Protein AF-A0A7J6T5S7-F1 (afdb_monomer)

Solvent-accessible surface area (backbone atoms only — not comparable to full-atom values): 13887 Å² total; per-residue (Å²): 107,77,65,62,50,52,56,47,53,54,51,54,52,49,51,54,52,54,51,52,53,53,52,51,53,53,51,58,65,66,71,71,82,80,81,90,82,93,78,85,87,82,89,79,92,76,93,73,78,85,78,88,77,72,98,70,57,74,68,63,49,54,53,51,48,53,52,51,51,52,54,48,53,51,51,51,50,54,53,49,56,51,51,53,53,48,53,56,50,52,52,51,50,52,54,49,50,55,50,51,54,52,51,55,52,50,52,54,50,52,54,49,53,54,53,49,55,51,49,54,49,53,54,52,48,53,52,51,52,51,51,49,53,52,50,52,51,52,47,54,52,40,63,72,68,73,57,57,72,65,61,52,52,53,50,53,51,55,49,52,55,50,53,49,52,51,50,54,68,68,54,54,57,68,63,47,51,51,51,53,51,52,52,57,47,53,54,48,50,55,47,50,51,50,48,51,52,51,53,50,43,57,72,67,59,39,68,64,58,56,50,48,50,54,50,48,53,53,50,50,56,50,50,52,50,52,52,51,50,51,49,54,52,49,54,49,51,52,61,65,70,77,110

Sequence (243 aa):
ERQEEIDRLQTEMQELVDENALLRMKVDDGTTAGGDSERGPTSQHGRIEASSNWPYSREEYDEKLEELEAALQEANVEVSDLREKKETLEDVLEEKNVQIVALTKFEREVDAQIREHLAERDERLSDLELQNTMLRGKLASLEAEGQNGGAISELRMLLKEREMEVEALDTHGAVRALQVELQARDDELMRLQRKAVDDFARGFSAPDALKKIDELERSLNHKEKDLAASRVELSKFLSEAED

Radius of gyration: 41.11 Å; Cα contacts (8 Å, |Δi|>4): 23; chains: 1; bounding box: 106×27×112 Å

Structure (mmCIF, N/CA/C/O backbone):
data_AF-A0A7J6T5S7-F1
#
_entry.id   AF-A0A7J6T5S7-F1
#
loop_
_atom_site.group_PDB
_atom_site.id
_atom_site.type_symbol
_atom_site.label_atom_id
_atom_site.label_alt_id
_atom_site.label_comp_id
_atom_site.label_asym_id
_atom_site.label_entity_id
_atom_site.label_seq_id
_atom_site.pdbx_PDB_ins_code
_atom_site.Cartn_x
_atom_site.Cartn_y
_atom_site.Cartn_z
_atom_site.occupancy
_atom_site.B_iso_or_equiv
_atom_site.auth_seq_id
_atom_site.auth_comp_id
_atom_site.auth_asym_id
_atom_site.auth_atom_id
_atom_site.pdbx_PDB_model_num
ATOM 1 N N . GLU A 1 1 ? 14.142 -12.546 9.040 1.00 58.66 1 GLU A N 1
ATOM 2 C CA . GLU A 1 1 ? 13.677 -12.793 7.658 1.00 58.66 1 GLU A CA 1
ATOM 3 C C . GLU A 1 1 ? 13.648 -11.520 6.807 1.00 58.66 1 GLU A C 1
ATOM 5 O O . GLU A 1 1 ? 14.663 -11.253 6.186 1.00 58.66 1 GLU A O 1
ATOM 10 N N . ARG A 1 2 ? 12.607 -10.664 6.819 1.00 62.69 2 ARG A N 1
ATOM 11 C CA . ARG A 1 2 ? 12.573 -9.466 5.934 1.00 62.69 2 ARG A CA 1
ATOM 12 C C . ARG A 1 2 ? 13.699 -8.441 6.168 1.00 62.69 2 ARG A C 1
ATOM 14 O O . ARG A 1 2 ? 14.198 -7.872 5.207 1.00 62.69 2 ARG A O 1
ATOM 21 N N . GLN A 1 3 ? 14.127 -8.225 7.414 1.00 62.25 3 GLN A N 1
ATOM 22 C CA . GLN A 1 3 ? 15.232 -7.300 7.712 1.00 62.25 3 GLN A CA 1
ATOM 23 C C . GLN A 1 3 ? 16.595 -7.850 7.257 1.00 62.25 3 GLN A C 1
ATOM 25 O O . GLN A 1 3 ? 17.408 -7.111 6.726 1.00 62.25 3 GLN A O 1
ATOM 30 N N . GLU A 1 4 ? 16.812 -9.161 7.373 1.00 79.00 4 GLU A N 1
ATOM 31 C CA . GLU A 1 4 ? 18.060 -9.817 6.944 1.00 79.00 4 GLU A CA 1
ATOM 32 C C . GLU A 1 4 ? 18.202 -9.866 5.416 1.00 79.00 4 GLU A C 1
ATOM 34 O O . GLU A 1 4 ? 19.299 -10.055 4.893 1.00 79.00 4 GLU A O 1
ATOM 39 N N . GLU A 1 5 ? 17.090 -9.750 4.692 1.00 76.88 5 GLU A N 1
ATOM 40 C CA . GLU A 1 5 ? 17.075 -9.648 3.234 1.00 76.88 5 GLU A CA 1
ATOM 41 C C . GLU A 1 5 ? 17.355 -8.214 2.774 1.00 76.88 5 GLU A C 1
ATOM 43 O O . GLU A 1 5 ? 18.135 -8.017 1.847 1.00 76.88 5 GLU A O 1
ATOM 48 N N . ILE A 1 6 ? 16.836 -7.211 3.493 1.00 83.69 6 ILE A N 1
ATOM 49 C CA . ILE A 1 6 ? 17.196 -5.800 3.288 1.00 83.69 6 ILE A CA 1
ATOM 50 C C . ILE A 1 6 ? 18.690 -5.581 3.553 1.00 83.69 6 ILE A C 1
ATOM 52 O O . ILE A 1 6 ? 19.368 -4.984 2.722 1.00 83.69 6 ILE A O 1
ATOM 56 N N . ASP A 1 7 ? 19.220 -6.109 4.657 1.00 88.62 7 ASP A N 1
ATOM 57 C CA . ASP A 1 7 ? 20.634 -5.943 5.010 1.00 88.62 7 ASP A CA 1
ATOM 58 C C . ASP A 1 7 ? 21.557 -6.651 3.992 1.00 88.62 7 ASP A C 1
ATOM 60 O O . ASP A 1 7 ? 22.626 -6.140 3.644 1.00 88.62 7 ASP A O 1
ATOM 64 N N . ARG A 1 8 ? 21.124 -7.796 3.438 1.00 93.12 8 ARG A N 1
ATOM 65 C CA . ARG A 1 8 ? 21.834 -8.480 2.343 1.00 93.12 8 ARG A CA 1
ATOM 66 C C . ARG A 1 8 ? 21.842 -7.662 1.059 1.00 93.12 8 ARG A C 1
ATOM 68 O O . ARG A 1 8 ? 22.913 -7.453 0.499 1.00 93.12 8 ARG A O 1
ATOM 75 N N . LEU A 1 9 ? 20.682 -7.163 0.634 1.00 88.06 9 LEU A N 1
ATOM 76 C CA . LEU A 1 9 ? 20.565 -6.352 -0.580 1.00 88.06 9 LEU A CA 1
ATOM 77 C C . LEU A 1 9 ? 21.340 -5.032 -0.463 1.00 88.06 9 LEU A C 1
ATOM 79 O O . LEU A 1 9 ? 21.939 -4.587 -1.434 1.00 88.06 9 LEU A O 1
ATOM 83 N N . GLN A 1 10 ? 21.391 -4.424 0.726 1.00 87.56 10 GLN A N 1
ATOM 84 C CA . GLN A 1 10 ? 22.219 -3.238 0.974 1.00 87.56 10 GLN A CA 1
ATOM 85 C C . GLN A 1 10 ? 23.718 -3.537 0.861 1.00 87.56 10 GLN A C 1
ATOM 87 O O . GLN A 1 10 ? 24.464 -2.710 0.341 1.00 87.56 10 GLN A O 1
ATOM 92 N N . THR A 1 11 ? 24.150 -4.717 1.310 1.00 92.62 11 THR A N 1
ATOM 93 C CA . THR A 1 11 ? 25.551 -5.151 1.201 1.00 92.62 11 THR A CA 1
ATOM 94 C C . THR A 1 11 ? 25.929 -5.419 -0.257 1.00 92.62 11 THR A C 1
ATOM 96 O O . THR A 1 11 ? 26.940 -4.910 -0.729 1.00 92.62 11 THR A O 1
ATOM 99 N N . GLU A 1 12 ? 25.079 -6.131 -0.998 1.00 91.88 12 GLU A N 1
ATOM 100 C CA . GLU A 1 12 ? 25.285 -6.425 -2.423 1.00 91.88 12 GLU A CA 1
ATOM 101 C C . GLU A 1 12 ? 25.314 -5.143 -3.273 1.00 91.88 12 GLU A C 1
ATOM 103 O O . GLU A 1 12 ? 26.155 -4.976 -4.154 1.00 91.88 12 GLU A O 1
ATOM 108 N N . MET A 1 13 ? 24.450 -4.174 -2.957 1.00 90.69 13 MET A N 1
ATOM 109 C CA . MET A 1 13 ? 24.440 -2.880 -3.636 1.00 90.69 13 MET A CA 1
ATOM 110 C C . MET A 1 13 ? 25.716 -2.069 -3.354 1.00 90.69 13 MET A C 1
ATOM 112 O O . MET A 1 13 ? 26.216 -1.389 -4.249 1.00 90.69 13 MET A O 1
ATOM 116 N N . GLN A 1 14 ? 26.270 -2.156 -2.140 1.00 91.00 14 GLN A N 1
ATOM 117 C CA . GLN A 1 14 ? 27.537 -1.508 -1.795 1.00 91.00 14 GLN A CA 1
ATOM 118 C C . GLN A 1 14 ? 28.724 -2.151 -2.529 1.00 91.00 14 GLN A C 1
ATOM 120 O O . GLN A 1 14 ? 29.572 -1.429 -3.050 1.00 91.00 14 GLN A O 1
ATOM 125 N N . GLU A 1 15 ? 28.755 -3.481 -2.645 1.00 91.25 15 GLU A N 1
ATOM 126 C CA . GLU A 1 15 ? 29.790 -4.199 -3.404 1.00 91.25 15 GLU A CA 1
ATOM 127 C C . GLU A 1 15 ? 29.779 -3.812 -4.892 1.00 91.25 15 GLU A C 1
ATOM 129 O O . GLU A 1 15 ? 30.834 -3.546 -5.469 1.00 91.25 15 GLU A O 1
ATOM 134 N N . LEU A 1 16 ? 28.594 -3.684 -5.498 1.00 87.12 16 LEU A N 1
ATOM 135 C CA . LEU A 1 16 ? 28.452 -3.241 -6.890 1.00 87.12 16 LEU A CA 1
ATOM 136 C C . LEU A 1 16 ? 28.891 -1.784 -7.099 1.00 87.12 16 LEU A C 1
ATOM 138 O O . LEU A 1 16 ? 29.456 -1.454 -8.143 1.00 87.12 16 LEU A O 1
ATOM 142 N N . VAL A 1 17 ? 28.652 -0.901 -6.123 1.00 91.06 17 VAL A N 1
ATOM 143 C CA . VAL A 1 17 ? 29.137 0.491 -6.162 1.00 91.06 17 VAL A CA 1
ATOM 144 C C . VAL A 1 17 ? 30.664 0.535 -6.104 1.00 91.06 17 VAL A C 1
ATOM 146 O O . VAL A 1 17 ? 31.283 1.257 -6.892 1.00 91.06 17 VAL A O 1
ATOM 149 N N . ASP A 1 18 ? 31.271 -0.266 -5.231 1.00 89.19 18 ASP A N 1
ATOM 150 C CA . ASP A 1 18 ? 32.724 -0.340 -5.080 1.00 89.19 18 ASP A CA 1
ATOM 151 C C . ASP A 1 18 ? 33.390 -0.952 -6.329 1.00 89.19 18 ASP A C 1
ATOM 153 O O . ASP A 1 18 ? 34.413 -0.449 -6.803 1.00 89.19 18 ASP A O 1
ATOM 157 N N . GLU A 1 19 ? 32.782 -1.977 -6.936 1.00 89.31 19 GLU A N 1
ATOM 158 C CA . GLU A 1 19 ? 33.249 -2.565 -8.197 1.00 89.31 19 GLU A CA 1
ATOM 159 C C . GLU A 1 19 ? 33.162 -1.566 -9.363 1.00 89.31 19 GLU A C 1
ATOM 161 O O . GLU A 1 19 ? 34.108 -1.433 -10.146 1.00 89.31 19 GLU A O 1
ATOM 166 N N . ASN A 1 20 ? 32.076 -0.789 -9.450 1.00 80.38 20 ASN A N 1
ATOM 167 C CA . ASN A 1 20 ? 31.922 0.248 -10.473 1.00 80.38 20 ASN A CA 1
ATOM 168 C C . ASN A 1 20 ? 32.962 1.369 -10.304 1.00 80.38 20 ASN A C 1
ATOM 170 O O . ASN A 1 20 ? 33.544 1.837 -11.286 1.00 80.38 20 ASN A O 1
ATOM 174 N N . ALA A 1 21 ? 33.256 1.767 -9.062 1.00 86.81 21 ALA A N 1
ATOM 175 C CA . ALA A 1 21 ? 34.318 2.725 -8.764 1.00 86.81 21 ALA A CA 1
ATOM 176 C C . ALA A 1 21 ? 35.700 2.194 -9.187 1.00 86.81 21 ALA A C 1
ATOM 178 O O . ALA A 1 21 ? 36.492 2.929 -9.781 1.00 86.81 21 ALA A O 1
ATOM 179 N N . LEU A 1 22 ? 35.968 0.906 -8.959 1.00 82.25 22 LEU A N 1
ATOM 180 C CA . LEU A 1 22 ? 37.225 0.262 -9.338 1.00 82.25 22 LEU A CA 1
ATOM 181 C C . LEU A 1 22 ? 37.384 0.137 -10.863 1.00 82.25 22 LEU A C 1
ATOM 183 O O . LEU A 1 22 ? 38.487 0.303 -11.390 1.00 82.25 22 LEU A O 1
ATOM 187 N N . LEU A 1 23 ? 36.289 -0.125 -11.582 1.00 78.94 23 LEU A N 1
ATOM 188 C CA . LEU A 1 23 ? 36.267 -0.146 -13.046 1.00 78.94 23 LEU A CA 1
ATOM 189 C C . LEU A 1 23 ? 36.506 1.247 -13.637 1.00 78.94 23 LEU A C 1
ATOM 191 O O . LEU A 1 23 ? 37.287 1.367 -14.578 1.00 78.94 23 LEU A O 1
ATOM 195 N N . ARG A 1 24 ? 35.926 2.303 -13.053 1.00 79.19 24 ARG A N 1
ATOM 196 C CA . ARG A 1 24 ? 36.199 3.694 -13.463 1.00 79.19 24 ARG A CA 1
ATOM 197 C C . ARG A 1 24 ? 37.664 4.073 -13.262 1.00 79.19 24 ARG A C 1
ATOM 199 O O . ARG A 1 24 ? 38.278 4.609 -14.176 1.00 79.19 24 ARG A O 1
ATOM 206 N N . MET A 1 25 ? 38.254 3.695 -12.128 1.00 76.50 25 MET A N 1
ATOM 207 C CA . MET A 1 25 ? 39.669 3.966 -11.849 1.00 76.50 25 MET A CA 1
ATOM 208 C C . MET A 1 25 ? 40.608 3.271 -12.853 1.00 76.50 25 MET A C 1
ATOM 210 O O . MET A 1 25 ? 41.589 3.858 -13.296 1.00 76.50 25 MET A O 1
ATOM 214 N N . LYS A 1 26 ? 40.280 2.042 -13.279 1.00 72.75 26 LYS A N 1
ATOM 215 C CA . LYS A 1 26 ? 41.041 1.318 -14.316 1.00 72.75 26 LYS A CA 1
ATOM 216 C C . LYS A 1 26 ? 40.915 1.938 -15.709 1.00 72.75 26 LYS A C 1
ATOM 218 O O . LYS A 1 26 ? 41.847 1.829 -16.502 1.00 72.75 26 LYS A O 1
ATOM 223 N N . VAL A 1 27 ? 39.777 2.556 -16.017 1.00 69.56 27 VAL A N 1
ATOM 224 C CA . VAL A 1 27 ? 39.579 3.288 -17.277 1.00 69.56 27 VAL A CA 1
ATOM 225 C C . VAL A 1 27 ? 40.392 4.587 -17.270 1.00 69.56 27 VAL A C 1
ATOM 227 O O . VAL A 1 27 ? 41.041 4.906 -18.267 1.00 69.56 27 VAL A O 1
ATOM 230 N N . ASP A 1 28 ? 40.461 5.275 -16.132 1.00 62.38 28 ASP A N 1
ATOM 231 C CA . ASP A 1 28 ? 41.263 6.495 -15.985 1.00 62.38 28 ASP A CA 1
ATOM 232 C C . ASP A 1 28 ? 42.783 6.210 -16.048 1.00 62.38 28 ASP A C 1
ATOM 234 O O . ASP A 1 28 ? 43.521 6.942 -16.716 1.00 62.38 28 ASP A O 1
ATOM 238 N N . ASP A 1 29 ? 43.252 5.091 -15.481 1.00 55.81 29 ASP A N 1
ATOM 239 C CA . ASP A 1 29 ? 44.652 4.637 -15.600 1.00 55.81 29 ASP A CA 1
ATOM 240 C C . ASP A 1 29 ? 45.027 4.189 -17.032 1.00 55.81 29 ASP A C 1
ATOM 242 O O . ASP A 1 29 ? 46.186 4.283 -17.438 1.00 55.81 29 ASP A O 1
ATOM 246 N N . GLY A 1 30 ? 44.057 3.742 -17.839 1.00 49.78 30 GLY A N 1
ATOM 247 C CA . GLY A 1 30 ? 44.271 3.382 -19.247 1.00 49.78 30 GLY A CA 1
ATOM 248 C C . GLY A 1 30 ? 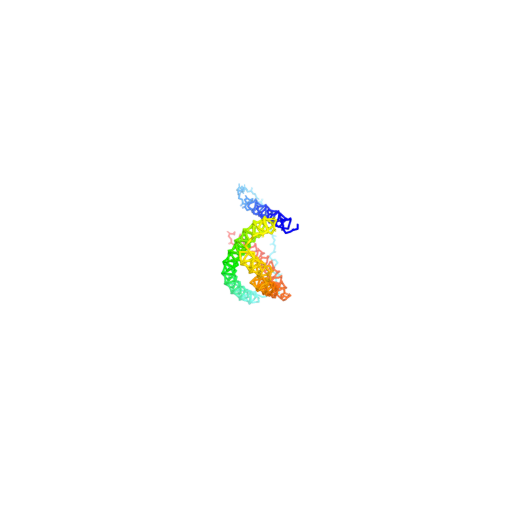44.414 4.582 -20.191 1.00 49.78 30 GLY A C 1
ATOM 249 O O . GLY A 1 30 ? 44.920 4.433 -21.304 1.00 49.78 30 GLY A O 1
ATOM 250 N N . THR A 1 31 ? 44.005 5.777 -19.754 1.00 47.56 31 THR A N 1
ATOM 251 C CA . THR A 1 31 ? 43.887 6.964 -20.619 1.00 47.56 31 THR A CA 1
ATOM 252 C C . THR A 1 31 ? 45.101 7.907 -20.518 1.00 47.56 31 THR A C 1
ATOM 254 O O . THR A 1 31 ? 45.217 8.858 -21.286 1.00 47.56 31 THR A O 1
ATOM 257 N N . THR A 1 32 ? 46.060 7.639 -19.621 1.00 44.78 32 THR A N 1
ATOM 258 C CA . THR A 1 32 ? 47.215 8.529 -19.357 1.00 44.78 32 THR A CA 1
ATOM 259 C C . THR A 1 32 ? 48.573 8.032 -19.880 1.00 44.78 32 THR A C 1
ATOM 261 O O . THR A 1 32 ? 49.572 8.732 -19.734 1.00 44.78 32 THR A O 1
ATOM 264 N N . ALA A 1 33 ? 48.647 6.882 -20.561 1.00 44.34 33 ALA A N 1
ATOM 265 C CA . ALA A 1 33 ? 49.915 6.282 -21.015 1.00 44.34 33 ALA A CA 1
ATOM 266 C C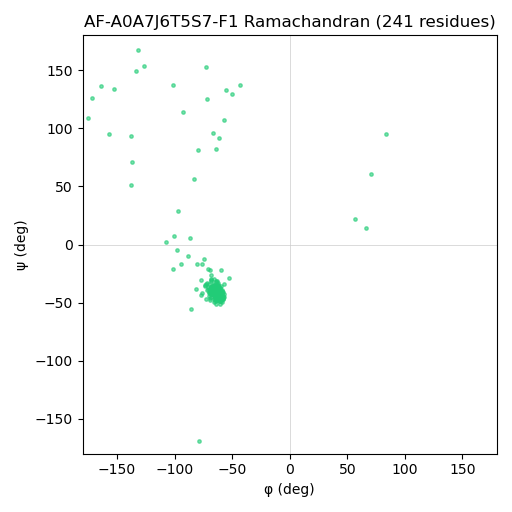 . ALA A 1 33 ? 50.306 6.576 -22.486 1.00 44.34 33 ALA A C 1
ATOM 268 O O . ALA A 1 33 ? 50.980 5.764 -23.119 1.00 44.34 33 ALA A O 1
ATOM 269 N N . GLY A 1 34 ? 49.897 7.716 -23.052 1.00 40.72 34 GLY A N 1
ATOM 270 C CA . GLY A 1 34 ? 50.097 8.026 -24.475 1.00 40.72 34 GLY A CA 1
ATOM 271 C C . GLY A 1 34 ? 50.536 9.460 -24.761 1.00 40.72 34 GLY A C 1
ATOM 272 O O . GLY A 1 34 ? 49.905 10.129 -25.571 1.00 40.72 34 GLY A O 1
ATOM 273 N N . GLY A 1 35 ? 51.584 9.952 -24.101 1.00 44.62 35 GLY A N 1
ATOM 274 C CA . GLY A 1 35 ? 52.167 11.260 -24.404 1.00 44.62 35 GLY A CA 1
ATOM 275 C C . GLY A 1 35 ? 53.647 11.319 -24.040 1.00 44.62 35 GLY A C 1
ATOM 276 O O . GLY A 1 35 ? 54.022 10.903 -22.951 1.00 44.62 35 GLY A O 1
ATOM 277 N N . ASP A 1 36 ? 54.444 11.856 -24.961 1.00 42.16 36 ASP A N 1
ATOM 278 C CA . ASP A 1 36 ? 55.868 12.209 -24.871 1.00 42.16 36 ASP A CA 1
ATOM 279 C C . ASP A 1 36 ? 56.927 11.116 -25.115 1.00 42.16 36 ASP A C 1
ATOM 281 O O . ASP A 1 36 ? 57.448 10.474 -24.203 1.00 42.16 36 ASP A O 1
ATOM 285 N N . SER A 1 37 ? 57.404 11.048 -26.367 1.00 35.75 37 SER A N 1
ATOM 286 C CA . SER A 1 37 ? 58.852 10.990 -26.617 1.00 35.75 37 SER A CA 1
ATOM 287 C C . SER A 1 37 ? 59.219 11.480 -28.026 1.00 35.75 37 SER A C 1
ATOM 289 O O . SER A 1 37 ? 59.213 10.725 -28.996 1.00 35.75 37 SER A O 1
ATOM 291 N N . GLU A 1 38 ? 59.578 12.761 -28.135 1.00 44.28 38 GLU A N 1
ATOM 292 C CA . GLU A 1 38 ? 60.417 13.265 -29.224 1.00 44.28 38 GLU A CA 1
ATOM 293 C C . GLU A 1 38 ? 61.864 12.771 -29.041 1.00 44.28 38 GLU A C 1
ATOM 295 O O . GLU A 1 38 ? 62.489 13.050 -28.014 1.00 44.28 38 GLU A O 1
ATOM 300 N N . ARG A 1 39 ? 62.424 12.103 -30.061 1.00 35.41 39 ARG A N 1
ATOM 301 C CA . ARG A 1 39 ? 63.856 12.143 -30.439 1.00 35.41 39 ARG A CA 1
ATOM 302 C C . ARG A 1 39 ? 64.096 11.350 -31.732 1.00 35.41 39 ARG A C 1
ATOM 304 O O . ARG A 1 39 ? 64.085 10.124 -31.723 1.00 35.41 39 ARG A O 1
ATOM 311 N N . GLY A 1 40 ? 64.382 12.044 -32.836 1.00 32.94 40 GLY A N 1
ATOM 312 C CA . GLY A 1 40 ? 65.103 11.448 -33.975 1.00 32.94 40 GLY A CA 1
ATOM 313 C C . GLY A 1 40 ? 66.621 11.385 -33.713 1.00 32.94 40 GLY A C 1
ATOM 314 O O . GLY A 1 40 ? 67.056 11.745 -32.614 1.00 32.94 40 GLY A O 1
ATOM 315 N N . PRO A 1 41 ? 67.476 11.078 -34.712 1.00 59.34 41 PRO A N 1
ATOM 316 C CA . PRO A 1 41 ? 67.232 10.403 -35.998 1.00 59.34 41 PRO A CA 1
ATOM 317 C C . PRO A 1 41 ? 68.262 9.270 -36.278 1.00 59.34 41 PRO A C 1
ATOM 319 O O . PRO A 1 41 ? 69.314 9.215 -35.648 1.00 59.34 41 PRO A O 1
ATOM 322 N N . THR A 1 42 ? 68.036 8.396 -37.269 1.00 33.56 42 THR A N 1
ATOM 323 C CA . THR A 1 42 ? 69.094 7.934 -38.207 1.00 33.56 42 THR A CA 1
ATOM 324 C C . THR A 1 42 ? 68.534 7.103 -39.364 1.00 33.56 42 THR A C 1
ATOM 326 O O . THR A 1 42 ? 67.850 6.104 -39.189 1.00 33.56 42 THR A O 1
ATOM 329 N N . SER A 1 43 ? 68.896 7.562 -40.559 1.00 40.47 43 SER A N 1
ATOM 330 C CA . SER A 1 43 ? 68.844 6.913 -41.869 1.00 40.47 43 SER A CA 1
ATOM 331 C C . SER A 1 43 ? 69.312 5.452 -41.876 1.00 40.47 43 SER A C 1
ATOM 333 O O . SER A 1 43 ? 70.394 5.166 -41.366 1.00 40.47 43 SER A O 1
ATOM 335 N N . GLN A 1 44 ? 68.588 4.577 -42.589 1.00 33.94 44 GLN A N 1
ATOM 336 C CA . GLN A 1 44 ? 69.203 3.736 -43.623 1.00 33.94 44 GLN A CA 1
ATOM 337 C C . GLN A 1 44 ? 68.174 3.103 -44.571 1.00 33.94 44 GLN A C 1
ATOM 339 O O . GLN A 1 44 ? 67.129 2.604 -44.172 1.00 33.94 44 GLN A O 1
ATOM 344 N N . HIS A 1 45 ? 68.519 3.152 -45.856 1.00 38.66 45 HIS A N 1
ATOM 345 C CA . HIS A 1 45 ? 67.769 2.671 -47.007 1.00 38.66 45 HIS A CA 1
ATOM 346 C C . HIS A 1 45 ? 67.256 1.229 -46.896 1.00 38.66 45 HIS A C 1
ATOM 348 O O . HIS A 1 45 ? 68.035 0.289 -46.752 1.00 38.66 45 HIS A O 1
ATOM 354 N N . GLY A 1 46 ? 65.965 1.060 -47.169 1.00 33.44 46 GLY A N 1
ATOM 355 C CA . GLY A 1 46 ? 65.374 -0.186 -47.639 1.00 33.44 46 GLY A CA 1
ATOM 356 C C . GLY A 1 46 ? 64.379 0.144 -48.742 1.00 33.44 46 GLY A C 1
ATOM 357 O O . GLY A 1 46 ? 63.237 0.481 -48.468 1.00 33.44 46 GLY A O 1
ATOM 358 N N . ARG A 1 47 ? 64.829 0.103 -49.999 1.00 38.72 47 ARG A N 1
ATOM 359 C CA . ARG A 1 47 ? 63.966 0.206 -51.179 1.00 38.72 47 ARG A CA 1
ATOM 360 C C . ARG A 1 47 ? 63.086 -1.046 -51.201 1.00 38.72 47 ARG A C 1
ATOM 362 O O . ARG A 1 47 ? 63.552 -2.093 -51.640 1.00 38.72 47 ARG A O 1
ATOM 369 N N . ILE A 1 48 ? 61.869 -0.961 -50.672 1.00 38.53 48 ILE A N 1
ATOM 370 C CA . ILE A 1 48 ? 60.877 -2.029 -50.800 1.00 38.53 48 ILE A CA 1
ATOM 371 C C . ILE A 1 48 ? 60.039 -1.698 -52.027 1.00 38.53 48 ILE A C 1
ATOM 373 O O . ILE A 1 48 ? 59.393 -0.658 -52.112 1.00 38.53 48 ILE A O 1
ATOM 377 N N . GLU A 1 49 ? 60.166 -2.564 -53.023 1.00 36.72 49 GLU A N 1
ATOM 378 C CA . GLU A 1 49 ? 59.444 -2.509 -54.282 1.00 36.72 49 GLU A CA 1
ATOM 379 C C . GLU A 1 49 ? 57.934 -2.467 -54.022 1.00 36.72 49 GLU A C 1
ATOM 381 O O . GLU A 1 49 ? 57.403 -3.233 -53.216 1.00 36.72 49 GLU A O 1
ATOM 386 N N . ALA A 1 50 ? 57.252 -1.552 -54.712 1.00 40.66 50 ALA A N 1
ATOM 387 C CA . ALA A 1 50 ? 55.805 -1.421 -54.703 1.00 40.66 50 ALA A CA 1
ATOM 388 C C . ALA A 1 50 ? 55.164 -2.703 -55.256 1.00 40.66 50 ALA A C 1
ATOM 390 O O . ALA A 1 50 ? 54.956 -2.855 -56.458 1.00 40.66 50 ALA A O 1
ATOM 391 N N . SER A 1 51 ? 54.852 -3.641 -54.365 1.00 37.38 51 SER A N 1
ATOM 392 C CA . SER A 1 51 ? 53.969 -4.763 -54.656 1.00 37.38 51 SER A CA 1
ATOM 393 C C . SER A 1 51 ? 52.527 -4.272 -54.568 1.00 37.38 51 SER A C 1
ATOM 395 O O . SER A 1 51 ? 51.849 -4.443 -53.556 1.00 37.38 51 SER A O 1
ATOM 397 N N . SER A 1 52 ? 52.060 -3.646 -55.647 1.00 43.34 52 SER A N 1
ATOM 398 C CA . SER A 1 52 ? 50.644 -3.415 -55.924 1.00 43.34 52 SER A CA 1
ATOM 399 C C . SER A 1 52 ? 49.945 -4.761 -56.122 1.00 43.34 52 SER A C 1
ATOM 401 O O . SER A 1 52 ? 49.780 -5.223 -57.246 1.00 43.34 52 SER A O 1
ATOM 403 N N . ASN A 1 53 ? 49.572 -5.423 -55.031 1.00 44.09 53 ASN A N 1
ATOM 404 C CA . ASN A 1 53 ? 48.748 -6.624 -55.090 1.00 44.09 53 ASN A CA 1
ATOM 405 C C . ASN A 1 53 ? 47.684 -6.563 -53.994 1.00 44.09 53 ASN A C 1
ATOM 407 O O . ASN A 1 53 ? 47.750 -7.274 -52.994 1.00 44.09 53 ASN A O 1
ATOM 411 N N . TRP A 1 54 ? 46.720 -5.666 -54.195 1.00 47.25 54 TRP A N 1
ATOM 412 C CA . TRP A 1 54 ? 45.499 -5.579 -53.400 1.00 47.25 54 TRP A CA 1
ATOM 413 C C . TRP A 1 54 ? 44.346 -6.220 -54.199 1.00 47.25 54 TRP A C 1
ATOM 415 O O . TRP A 1 54 ? 44.293 -6.026 -55.414 1.00 47.25 54 TRP A O 1
ATOM 425 N N . PRO A 1 55 ? 43.461 -7.023 -53.578 1.00 54.19 55 PRO A N 1
ATOM 426 C CA . PRO A 1 55 ? 42.561 -7.931 -54.298 1.00 54.19 55 PRO A CA 1
ATOM 427 C C . PRO A 1 55 ? 41.229 -7.312 -54.765 1.00 54.19 55 PRO A C 1
ATOM 429 O O . PRO A 1 55 ? 40.397 -8.052 -55.279 1.00 54.19 55 PRO A O 1
ATOM 432 N N . TYR A 1 56 ? 41.021 -6.000 -54.607 1.00 48.84 56 TYR A N 1
ATOM 433 C CA . TYR A 1 56 ? 39.790 -5.301 -55.000 1.00 48.84 56 TYR A CA 1
ATOM 434 C C . TYR A 1 56 ? 40.098 -4.016 -55.774 1.00 48.84 56 TYR A C 1
ATOM 436 O O . TYR A 1 56 ? 41.129 -3.369 -55.561 1.00 48.84 56 TYR A O 1
ATOM 444 N N . SER A 1 57 ? 39.200 -3.659 -56.685 1.00 66.50 57 SER A N 1
ATOM 445 C CA . SER A 1 57 ? 39.219 -2.395 -57.418 1.00 66.50 57 SER A CA 1
ATOM 446 C C . SER A 1 57 ? 38.819 -1.231 -56.505 1.00 66.50 57 SER A C 1
ATOM 448 O O . SER A 1 57 ? 38.099 -1.406 -55.528 1.00 66.50 57 SER A O 1
ATOM 450 N N . ARG A 1 58 ? 39.300 -0.019 -56.805 1.00 68.12 58 ARG A N 1
ATOM 451 C CA . ARG A 1 58 ? 39.010 1.193 -56.015 1.00 68.12 58 ARG A CA 1
ATOM 452 C C . ARG A 1 58 ? 37.505 1.472 -55.892 1.00 68.12 58 ARG A C 1
ATOM 454 O O . ARG A 1 58 ? 37.057 1.902 -54.842 1.00 68.12 58 ARG A O 1
ATOM 461 N N . GLU A 1 59 ? 36.749 1.148 -56.935 1.00 69.38 59 GLU A N 1
ATOM 462 C CA . GLU A 1 59 ? 35.289 1.276 -56.986 1.00 69.38 59 GLU A CA 1
ATOM 463 C C . GLU A 1 59 ? 34.596 0.329 -55.985 1.00 69.38 59 GLU A C 1
ATOM 465 O O . GLU A 1 59 ? 33.691 0.749 -55.276 1.00 69.38 59 GLU A O 1
ATOM 470 N N . GLU A 1 60 ? 35.088 -0.905 -55.815 1.00 70.12 60 GLU A N 1
ATOM 471 C CA . GLU A 1 60 ? 34.563 -1.851 -54.810 1.00 70.12 60 GLU A CA 1
ATOM 472 C C . GLU A 1 60 ? 34.879 -1.434 -53.361 1.00 70.12 60 GLU A C 1
ATOM 474 O O . GLU A 1 60 ? 34.221 -1.893 -52.425 1.00 70.12 60 GLU A O 1
ATOM 479 N N . TYR A 1 61 ? 35.901 -0.597 -53.147 1.00 74.81 61 TYR A N 1
ATOM 480 C CA . TYR A 1 61 ? 36.180 -0.006 -51.835 1.00 74.81 61 TYR A CA 1
ATOM 481 C C . TYR A 1 61 ? 35.226 1.140 -51.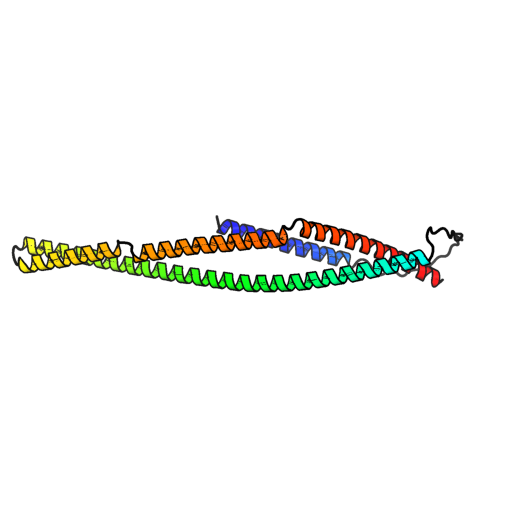521 1.00 74.81 61 TYR A C 1
ATOM 483 O O . TYR A 1 61 ? 34.724 1.202 -50.401 1.00 74.81 61 TYR A O 1
ATOM 491 N N . ASP A 1 62 ? 34.972 2.008 -52.499 1.00 75.62 62 ASP A N 1
ATOM 492 C CA . ASP A 1 62 ? 34.063 3.141 -52.344 1.00 75.62 62 ASP A CA 1
ATOM 493 C C . ASP A 1 62 ? 32.624 2.646 -52.091 1.00 75.62 62 ASP A C 1
ATOM 495 O O . ASP A 1 62 ? 31.974 3.113 -51.158 1.00 75.62 62 ASP A O 1
ATOM 499 N N . GLU A 1 63 ? 32.170 1.608 -52.808 1.00 77.19 63 GLU A N 1
ATOM 500 C CA . GLU A 1 63 ? 30.860 0.974 -52.572 1.00 77.19 63 GLU A CA 1
ATOM 501 C C . GLU A 1 63 ? 30.741 0.371 -51.159 1.00 77.19 63 GLU A C 1
ATOM 503 O O . GLU A 1 63 ? 29.744 0.580 -50.467 1.00 77.19 63 GLU A O 1
ATOM 508 N N . LYS A 1 64 ? 31.771 -0.339 -50.677 1.00 78.06 64 LYS A N 1
ATOM 509 C CA . LYS A 1 64 ? 31.769 -0.898 -49.311 1.00 78.06 64 LYS A CA 1
ATOM 510 C C . LYS A 1 64 ? 31.812 0.177 -48.230 1.00 78.06 64 LYS A C 1
ATOM 512 O O . LYS A 1 64 ? 31.256 -0.027 -47.151 1.00 78.06 64 LYS A O 1
ATOM 517 N N . LEU A 1 65 ? 32.497 1.289 -48.489 1.00 79.81 65 LEU A N 1
ATOM 518 C CA . LEU A 1 65 ? 32.522 2.440 -47.592 1.00 79.81 65 LEU A CA 1
ATOM 519 C C . LEU A 1 65 ? 31.132 3.063 -47.479 1.00 79.81 65 LEU A C 1
ATOM 521 O O . LEU A 1 65 ? 30.666 3.255 -46.359 1.00 79.81 65 LEU A O 1
ATOM 525 N N . GLU A 1 66 ? 30.442 3.281 -48.601 1.00 82.06 66 GLU A N 1
ATOM 526 C CA . GLU A 1 66 ? 29.065 3.789 -48.601 1.00 82.06 66 GLU A CA 1
ATOM 527 C C . GLU A 1 66 ? 28.101 2.848 -47.856 1.00 82.06 66 GLU A C 1
ATOM 529 O O . GLU A 1 66 ? 27.299 3.303 -47.037 1.00 82.06 66 GLU A O 1
ATOM 534 N N . GLU A 1 67 ? 28.203 1.529 -48.062 1.00 83.00 67 GLU A N 1
ATOM 535 C CA . GLU A 1 67 ? 27.398 0.544 -47.322 1.00 83.00 67 GLU A CA 1
ATOM 536 C C . GLU A 1 67 ? 27.676 0.579 -45.809 1.00 83.00 67 GLU A C 1
ATOM 538 O O . GLU A 1 67 ? 26.751 0.519 -44.989 1.00 83.00 67 GLU A O 1
ATOM 543 N N . LEU A 1 68 ? 28.949 0.693 -45.416 1.00 78.69 68 LEU A N 1
ATOM 544 C CA . LEU A 1 68 ? 29.350 0.775 -44.012 1.00 78.69 68 LEU A CA 1
ATOM 545 C C . LEU A 1 68 ? 28.893 2.079 -43.356 1.00 78.69 68 LEU A C 1
ATOM 547 O O . LEU A 1 68 ? 28.445 2.042 -42.205 1.00 78.69 68 LEU A O 1
ATOM 551 N N . GLU A 1 69 ? 28.974 3.202 -44.068 1.00 86.94 69 GLU A N 1
ATOM 552 C CA . GLU A 1 69 ? 28.486 4.504 -43.615 1.00 86.94 69 GLU A CA 1
ATOM 553 C C . GLU A 1 69 ? 26.967 4.492 -43.431 1.00 86.94 69 GLU A C 1
ATOM 555 O O . GLU A 1 69 ? 26.481 4.899 -42.373 1.00 86.94 69 GLU A O 1
ATOM 560 N N . ALA A 1 70 ? 26.219 3.933 -44.387 1.00 87.00 70 ALA A N 1
ATOM 561 C CA . ALA A 1 70 ? 24.771 3.776 -44.275 1.00 87.00 70 ALA A CA 1
ATOM 562 C C . ALA A 1 70 ? 24.386 2.904 -43.068 1.00 87.00 70 ALA A C 1
ATOM 564 O O . ALA A 1 70 ? 23.537 3.289 -42.261 1.00 87.00 70 ALA A O 1
ATOM 565 N N . ALA A 1 71 ? 25.065 1.769 -42.880 1.00 85.38 71 ALA A N 1
ATOM 566 C CA . ALA A 1 71 ? 24.813 0.880 -41.749 1.00 85.38 71 ALA A CA 1
ATOM 567 C C . ALA A 1 71 ? 25.233 1.492 -40.398 1.00 85.38 71 ALA A C 1
ATOM 569 O O . ALA A 1 71 ? 24.657 1.162 -39.361 1.00 85.38 71 ALA A O 1
ATOM 570 N N . LEU A 1 72 ? 26.258 2.351 -40.368 1.00 84.44 72 LEU A N 1
ATOM 571 C CA . LEU A 1 72 ? 26.632 3.109 -39.170 1.00 84.44 72 LEU A CA 1
ATOM 572 C C . LEU A 1 72 ? 25.571 4.166 -38.845 1.00 84.44 72 LEU A C 1
ATOM 574 O O . LEU A 1 72 ? 25.225 4.365 -37.681 1.00 84.44 72 LEU A O 1
ATOM 578 N N . GLN A 1 73 ? 25.041 4.829 -39.868 1.00 87.44 73 GLN A N 1
ATOM 579 C CA . GLN A 1 73 ? 24.000 5.833 -39.712 1.00 87.44 73 GLN A CA 1
ATOM 580 C C . GLN A 1 73 ? 22.691 5.212 -39.207 1.00 87.44 73 GLN A C 1
ATOM 582 O O . GLN A 1 73 ? 22.085 5.757 -38.287 1.00 87.44 73 GLN A O 1
ATOM 587 N N . GLU A 1 74 ? 22.304 4.043 -39.722 1.00 86.44 74 GLU A N 1
ATOM 588 C CA . GLU A 1 74 ? 21.151 3.278 -39.233 1.00 86.44 74 GLU A CA 1
ATOM 589 C C . GLU A 1 74 ? 21.326 2.847 -37.767 1.00 86.44 74 GLU A C 1
ATOM 591 O O . GLU A 1 74 ? 20.447 3.095 -36.941 1.00 86.44 74 GLU A O 1
ATOM 596 N N . ALA A 1 75 ? 22.495 2.304 -37.407 1.00 82.38 75 ALA A N 1
ATOM 597 C CA . ALA A 1 75 ? 22.796 1.934 -36.023 1.00 82.38 75 ALA A CA 1
ATOM 598 C C . ALA A 1 75 ? 22.751 3.144 -35.069 1.00 82.38 75 ALA A C 1
ATOM 600 O O . ALA A 1 75 ? 22.269 3.031 -33.944 1.00 82.38 75 ALA A O 1
ATOM 601 N N . ASN A 1 76 ? 23.206 4.319 -35.513 1.00 82.38 76 ASN A N 1
ATOM 602 C CA . ASN A 1 76 ? 23.132 5.546 -34.717 1.00 82.38 76 ASN A CA 1
ATOM 603 C C . ASN A 1 76 ? 21.687 6.003 -34.469 1.00 82.38 76 ASN A C 1
ATOM 605 O O . ASN A 1 76 ? 21.387 6.484 -33.374 1.00 82.38 76 ASN A O 1
ATOM 609 N N . VAL A 1 77 ? 20.795 5.843 -35.452 1.00 89.88 77 VAL A N 1
ATOM 610 C CA . VAL A 1 77 ? 19.361 6.119 -35.274 1.00 89.88 77 VAL A CA 1
ATOM 611 C C . VAL A 1 77 ? 18.759 5.144 -34.262 1.00 89.88 77 VAL A C 1
ATOM 613 O O . VAL A 1 77 ? 18.114 5.585 -33.315 1.00 89.88 77 VAL A O 1
ATOM 616 N N . GLU A 1 78 ? 19.048 3.844 -34.374 1.00 87.06 78 GLU A N 1
ATOM 617 C CA . GLU A 1 78 ? 18.543 2.840 -33.424 1.00 87.06 78 GLU A CA 1
ATOM 618 C C . GLU A 1 78 ? 19.050 3.093 -31.992 1.00 87.06 78 GLU A C 1
ATOM 620 O O . GLU A 1 78 ? 18.280 3.012 -31.033 1.00 87.06 78 GLU A O 1
ATOM 625 N N . VAL A 1 79 ? 20.321 3.480 -31.823 1.00 84.44 79 VAL A N 1
ATOM 626 C CA . VAL A 1 79 ? 20.871 3.879 -30.514 1.00 84.44 79 VAL A CA 1
ATOM 627 C C . VAL A 1 79 ? 20.161 5.117 -29.962 1.00 84.44 79 VAL A C 1
ATOM 629 O O . VAL A 1 79 ? 19.922 5.189 -28.755 1.00 84.44 79 VAL A O 1
ATOM 632 N N . SER A 1 80 ? 19.813 6.085 -30.812 1.00 86.62 80 SER A N 1
ATOM 633 C CA . SER A 1 80 ? 19.050 7.266 -30.398 1.00 86.62 80 SER A CA 1
ATOM 634 C C . SER A 1 80 ? 17.649 6.883 -29.912 1.00 86.62 80 SER A C 1
ATOM 636 O O . SER A 1 80 ? 17.263 7.278 -28.812 1.00 86.62 80 SER A O 1
ATOM 638 N N . ASP A 1 81 ? 16.933 6.046 -30.663 1.00 86.88 81 ASP A N 1
ATOM 639 C CA . ASP A 1 81 ? 15.595 5.568 -30.297 1.00 86.88 81 ASP A CA 1
ATOM 640 C C . ASP A 1 81 ? 15.613 4.763 -28.988 1.00 86.88 81 ASP A C 1
ATOM 642 O O . ASP A 1 81 ? 14.698 4.849 -28.164 1.00 86.88 81 ASP A O 1
ATOM 646 N N . LEU A 1 82 ? 16.658 3.956 -28.772 1.00 82.69 82 LEU A N 1
ATOM 647 C CA . LEU A 1 82 ? 16.837 3.203 -27.530 1.00 82.69 82 LEU A CA 1
ATOM 648 C C . LEU A 1 82 ? 17.130 4.119 -26.338 1.00 82.69 82 LEU A C 1
ATOM 650 O O . LEU A 1 82 ? 16.649 3.845 -25.238 1.00 82.69 82 LEU A O 1
ATOM 654 N N . ARG A 1 83 ? 17.883 5.207 -26.537 1.00 85.31 83 ARG A N 1
ATOM 655 C CA . ARG A 1 83 ? 18.133 6.209 -25.489 1.00 85.31 83 ARG A CA 1
ATOM 656 C C . ARG A 1 83 ? 16.857 6.946 -25.096 1.00 85.31 83 ARG A C 1
ATOM 658 O O . ARG A 1 83 ? 16.604 7.069 -23.905 1.00 85.31 83 ARG A O 1
ATOM 665 N N . GLU A 1 84 ? 16.038 7.348 -26.064 1.00 88.00 84 GLU A N 1
ATOM 666 C CA . GLU A 1 84 ? 14.740 7.979 -25.793 1.00 88.00 84 GLU A CA 1
ATOM 667 C C . GLU A 1 84 ? 13.806 7.017 -25.043 1.00 88.00 84 GLU A C 1
ATOM 669 O O . GLU A 1 84 ? 13.250 7.358 -24.002 1.00 88.00 84 GLU A O 1
ATOM 674 N N . LYS A 1 85 ? 13.696 5.759 -25.493 1.00 85.44 85 LYS A N 1
ATOM 675 C CA . LYS A 1 85 ? 12.909 4.741 -24.774 1.00 85.44 85 LYS A CA 1
ATOM 676 C C . LYS A 1 85 ? 13.411 4.521 -23.351 1.00 85.44 85 LYS A C 1
ATOM 678 O O . LYS A 1 85 ? 12.595 4.365 -22.445 1.00 85.44 85 LYS A O 1
ATOM 683 N N . LYS A 1 86 ? 14.729 4.509 -23.142 1.00 79.44 86 LYS A N 1
ATOM 684 C CA . LYS A 1 86 ? 15.319 4.394 -21.807 1.00 79.44 86 LYS A CA 1
ATOM 685 C C . LYS A 1 86 ? 14.882 5.557 -20.912 1.00 79.44 86 LYS A C 1
ATOM 687 O O . LYS A 1 86 ? 14.422 5.289 -19.809 1.00 79.44 86 LYS A O 1
ATOM 692 N N . GLU A 1 87 ? 14.961 6.792 -21.397 1.00 88.44 87 GLU A N 1
ATOM 693 C CA . GLU A 1 87 ? 14.512 7.983 -20.660 1.00 88.44 87 GLU A CA 1
ATOM 694 C C . GLU A 1 87 ? 13.027 7.871 -20.278 1.00 88.44 87 GLU A C 1
ATOM 696 O O . GLU A 1 87 ? 12.676 7.993 -19.108 1.00 88.44 87 GLU A O 1
ATOM 701 N N . THR A 1 88 ? 12.157 7.475 -21.217 1.00 85.75 88 THR A N 1
ATOM 702 C CA . THR A 1 88 ? 10.729 7.284 -20.898 1.00 85.75 88 THR A CA 1
ATOM 703 C C . THR A 1 88 ? 10.475 6.194 -19.851 1.00 85.75 88 THR A C 1
ATOM 705 O O . THR A 1 88 ? 9.531 6.292 -19.069 1.00 85.75 88 THR A O 1
ATOM 708 N N . LEU A 1 89 ? 11.293 5.138 -19.819 1.00 81.81 89 LEU A N 1
ATOM 709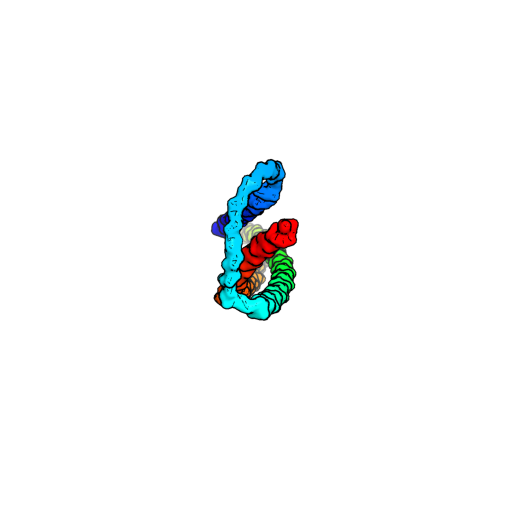 C CA . LEU A 1 89 ? 11.182 4.086 -18.809 1.00 81.81 89 LEU A CA 1
ATOM 710 C C . LEU A 1 89 ? 11.690 4.557 -17.444 1.00 81.81 89 LEU A C 1
ATOM 712 O O . LEU A 1 89 ? 11.109 4.171 -16.430 1.00 81.81 89 LEU A O 1
ATOM 716 N N . GLU A 1 90 ? 12.737 5.382 -17.410 1.00 82.88 90 GLU A N 1
ATOM 717 C CA . GLU A 1 90 ? 13.241 6.010 -16.185 1.00 82.88 90 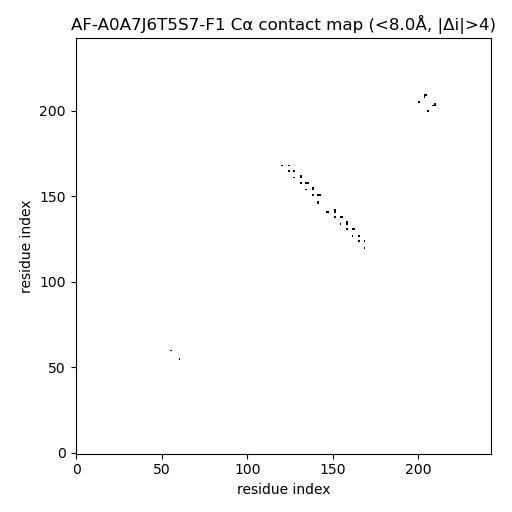GLU A CA 1
ATOM 718 C C . GLU A 1 90 ? 12.174 6.927 -15.562 1.00 82.88 90 GLU A C 1
ATOM 720 O O . GLU A 1 90 ? 11.880 6.777 -14.374 1.00 82.88 90 GLU A O 1
ATOM 725 N N . ASP A 1 91 ? 11.490 7.748 -16.367 1.00 86.81 91 ASP A N 1
ATOM 726 C CA . ASP A 1 91 ? 10.372 8.591 -15.913 1.00 86.81 91 ASP A CA 1
ATOM 727 C C . ASP A 1 91 ? 9.217 7.763 -15.324 1.00 86.81 91 ASP A C 1
ATOM 729 O O . ASP A 1 91 ? 8.687 8.058 -14.248 1.00 86.81 91 ASP A O 1
ATOM 733 N N . VAL A 1 92 ? 8.826 6.684 -16.013 1.00 83.25 92 VAL A N 1
ATOM 734 C CA . VAL A 1 92 ? 7.762 5.780 -15.546 1.00 83.25 92 VAL A CA 1
ATOM 735 C C . VAL A 1 92 ? 8.165 5.104 -14.235 1.00 83.25 92 VAL A C 1
ATOM 737 O O . VAL A 1 92 ? 7.332 4.953 -13.338 1.00 83.25 92 VAL A O 1
ATOM 740 N N . LEU A 1 93 ? 9.427 4.690 -14.097 1.00 79.94 93 LEU A N 1
ATOM 741 C CA . LEU A 1 93 ? 9.939 4.099 -12.862 1.00 79.94 93 LEU A CA 1
ATOM 742 C C . LEU A 1 93 ? 9.910 5.101 -11.705 1.00 79.94 93 LEU A C 1
ATOM 744 O O . LEU A 1 93 ? 9.498 4.733 -10.602 1.00 79.94 93 LEU A O 1
ATOM 748 N N . GLU A 1 94 ? 10.285 6.357 -11.944 1.00 86.69 94 GLU A N 1
ATOM 749 C CA . GLU A 1 94 ? 10.209 7.413 -10.934 1.00 86.69 94 GLU A CA 1
ATOM 750 C C . GLU A 1 94 ? 8.756 7.665 -10.499 1.00 86.69 94 GLU A C 1
ATOM 752 O O . GLU A 1 94 ? 8.458 7.650 -9.299 1.00 86.69 94 GLU A O 1
ATOM 757 N N . GLU A 1 95 ? 7.820 7.772 -11.449 1.00 85.12 95 GLU A N 1
ATOM 758 C CA . GLU A 1 95 ? 6.390 7.931 -11.158 1.00 85.12 95 GLU A CA 1
ATOM 759 C C . GLU A 1 95 ? 5.852 6.768 -10.306 1.00 85.12 95 GLU A C 1
ATOM 761 O O 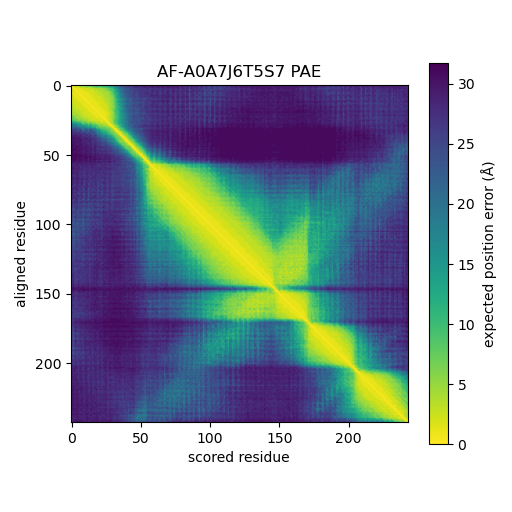. GLU A 1 95 ? 5.136 6.970 -9.314 1.00 85.12 95 GLU A O 1
ATOM 766 N N . LYS A 1 96 ? 6.214 5.528 -10.658 1.00 77.88 96 LYS A N 1
ATOM 767 C CA . LYS A 1 96 ? 5.795 4.335 -9.910 1.00 77.88 96 LYS A CA 1
ATOM 768 C C . LYS A 1 96 ? 6.411 4.291 -8.516 1.00 77.88 96 LYS A C 1
ATOM 770 O O . LYS A 1 96 ? 5.704 3.938 -7.571 1.00 77.88 96 LYS A O 1
ATOM 775 N N . ASN A 1 97 ? 7.663 4.710 -8.351 1.00 82.50 97 ASN A N 1
ATOM 776 C CA . ASN A 1 97 ? 8.291 4.817 -7.035 1.00 82.50 97 ASN A CA 1
ATOM 777 C C . ASN A 1 97 ? 7.566 5.822 -6.134 1.00 82.50 97 ASN A C 1
ATOM 779 O O . ASN A 1 97 ? 7.288 5.515 -4.973 1.00 82.50 97 ASN A O 1
ATOM 783 N N . VAL A 1 98 ? 7.182 6.987 -6.665 1.00 87.38 98 VAL A N 1
ATOM 784 C CA . VAL A 1 98 ? 6.384 7.970 -5.914 1.00 87.38 98 VAL A CA 1
ATOM 785 C C . VAL A 1 98 ? 5.045 7.366 -5.473 1.00 87.38 98 VAL A C 1
ATOM 787 O O . VAL A 1 98 ? 4.648 7.526 -4.314 1.00 87.38 98 VAL A O 1
ATOM 790 N N . GLN A 1 99 ? 4.369 6.619 -6.353 1.00 77.69 99 GLN A N 1
ATOM 791 C CA . GLN A 1 99 ? 3.111 5.930 -6.028 1.00 77.69 99 GLN A CA 1
ATOM 792 C C . GLN A 1 99 ? 3.295 4.886 -4.915 1.00 77.69 99 GLN A C 1
ATOM 794 O O . GLN A 1 99 ? 2.498 4.849 -3.976 1.00 77.69 99 GLN A O 1
ATOM 799 N N . ILE A 1 100 ? 4.359 4.080 -4.972 1.00 78.94 100 ILE A N 1
ATOM 800 C CA . ILE A 1 100 ? 4.673 3.067 -3.952 1.00 78.94 100 ILE A CA 1
ATOM 801 C C . ILE A 1 100 ? 4.917 3.720 -2.588 1.00 78.94 100 ILE A C 1
ATOM 803 O O . ILE A 1 100 ? 4.366 3.274 -1.580 1.00 78.94 100 ILE A O 1
ATOM 807 N N . VAL A 1 101 ? 5.697 4.802 -2.539 1.00 84.31 101 VAL A N 1
ATOM 808 C CA . VAL A 1 101 ? 5.967 5.530 -1.290 1.00 84.31 101 VAL A CA 1
ATOM 809 C C . VAL A 1 101 ? 4.676 6.110 -0.704 1.00 84.31 101 VAL A C 1
ATOM 811 O O . VAL A 1 101 ? 4.456 6.023 0.508 1.00 84.31 101 VAL A O 1
ATOM 814 N N . ALA A 1 102 ? 3.799 6.665 -1.546 1.00 79.88 102 ALA A N 1
ATOM 815 C CA . ALA A 1 102 ? 2.515 7.207 -1.112 1.00 79.88 102 ALA A CA 1
ATOM 816 C C . ALA A 1 102 ? 1.588 6.123 -0.536 1.00 79.88 102 ALA A C 1
ATOM 818 O O . ALA A 1 102 ? 1.030 6.317 0.546 1.00 79.88 102 ALA A O 1
ATOM 819 N N . LEU A 1 103 ? 1.472 4.974 -1.212 1.00 75.38 103 LEU A N 1
ATOM 820 C CA . LEU A 1 103 ? 0.698 3.823 -0.732 1.00 75.38 103 LEU A CA 1
ATOM 821 C C . LEU A 1 103 ? 1.244 3.290 0.596 1.00 75.38 103 LEU A C 1
ATOM 823 O O . LEU A 1 103 ? 0.489 3.142 1.550 1.00 75.38 103 LEU A O 1
ATOM 827 N N . THR A 1 104 ? 2.565 3.142 0.707 1.00 76.62 104 THR A N 1
ATOM 828 C CA . THR A 1 104 ? 3.221 2.683 1.943 1.00 76.62 104 THR A CA 1
ATOM 829 C C . THR A 1 104 ? 2.947 3.630 3.119 1.00 76.62 104 THR A C 1
ATOM 831 O O . THR A 1 104 ? 2.791 3.205 4.264 1.00 76.62 104 THR A O 1
ATOM 834 N N . LYS A 1 105 ? 2.900 4.945 2.870 1.00 83.50 105 LYS A N 1
ATOM 835 C CA . LYS A 1 105 ? 2.550 5.928 3.904 1.00 83.50 105 LYS A CA 1
ATOM 836 C C . LYS A 1 105 ? 1.087 5.798 4.329 1.00 83.50 105 LYS A C 1
ATOM 838 O O . LYS A 1 105 ? 0.808 5.880 5.520 1.00 83.50 105 LYS A O 1
ATOM 843 N N . PHE A 1 106 ? 0.180 5.605 3.375 1.00 73.94 106 PHE A N 1
ATOM 844 C CA . PHE A 1 106 ? -1.239 5.407 3.656 1.00 73.94 106 PHE A CA 1
ATOM 845 C C . PHE A 1 106 ? -1.490 4.124 4.463 1.00 73.94 106 PHE A C 1
ATOM 847 O O . PHE A 1 106 ? -2.211 4.167 5.452 1.00 73.94 106 PHE A O 1
ATOM 854 N N . GLU A 1 107 ? -0.836 3.014 4.117 1.00 72.06 107 GLU A N 1
ATOM 855 C CA . GLU A 1 107 ? -0.909 1.755 4.877 1.00 72.06 107 GLU A CA 1
ATOM 856 C C . GLU A 1 107 ? -0.488 1.938 6.337 1.00 72.06 107 GLU A C 1
ATOM 858 O O . GLU A 1 107 ? -1.198 1.519 7.247 1.00 72.06 107 GLU A O 1
ATOM 863 N N . ARG A 1 108 ? 0.623 2.646 6.582 1.00 80.69 108 ARG A N 1
ATOM 864 C CA . ARG A 1 108 ? 1.081 2.951 7.949 1.00 80.69 108 ARG A CA 1
ATOM 865 C C . ARG A 1 108 ? 0.089 3.802 8.743 1.00 80.69 108 ARG A C 1
ATOM 867 O O . ARG A 1 108 ? -0.006 3.631 9.955 1.00 80.69 108 ARG A O 1
ATOM 874 N N . GLU A 1 109 ? -0.609 4.722 8.083 1.00 82.25 109 GLU A N 1
ATOM 875 C CA . GLU A 1 109 ? -1.642 5.555 8.708 1.00 82.25 109 GLU A CA 1
ATOM 876 C C . GLU A 1 109 ? -2.860 4.711 9.107 1.00 82.25 109 GLU A C 1
ATOM 878 O O . GLU A 1 109 ? -3.339 4.808 10.234 1.00 82.25 109 GLU A O 1
ATOM 883 N N . VAL A 1 110 ? -3.314 3.823 8.218 1.00 74.38 110 VAL A N 1
ATOM 884 C CA . VAL A 1 110 ? -4.416 2.892 8.506 1.00 74.38 110 VAL A CA 1
ATOM 885 C C . VAL A 1 110 ? -4.049 1.950 9.655 1.00 74.38 110 VAL A C 1
ATOM 887 O O . VAL A 1 110 ? -4.836 1.780 10.584 1.00 74.38 110 VAL A O 1
ATOM 890 N N . ASP A 1 111 ? -2.834 1.398 9.657 1.00 74.44 111 ASP A N 1
ATOM 891 C CA . ASP A 1 111 ? -2.328 0.572 10.758 1.00 74.44 111 ASP A CA 1
ATOM 892 C C . ASP A 1 111 ? -2.314 1.321 12.097 1.00 74.44 111 ASP A C 1
ATOM 894 O O . ASP A 1 111 ? -2.617 0.739 13.143 1.00 74.44 111 ASP A O 1
ATOM 898 N N . ALA A 1 112 ? -1.953 2.608 12.089 1.00 80.62 112 ALA A N 1
ATOM 899 C CA . ALA A 1 112 ? -1.969 3.439 13.287 1.00 80.62 112 ALA A CA 1
ATOM 900 C C . ALA A 1 112 ? -3.400 3.635 13.812 1.00 80.62 112 ALA A C 1
ATOM 902 O O . ALA A 1 112 ? -3.636 3.420 15.001 1.00 80.62 112 ALA A O 1
ATOM 903 N N . GLN A 1 113 ? -4.355 3.934 12.927 1.00 70.94 113 GLN A N 1
ATOM 904 C CA . GLN A 1 113 ? -5.773 4.083 13.276 1.00 70.94 113 GLN A CA 1
ATOM 905 C C . GLN A 1 113 ? -6.379 2.780 13.815 1.00 70.94 113 GLN A C 1
ATOM 907 O O . GLN A 1 113 ? -7.116 2.793 14.800 1.00 70.94 113 GLN A O 1
ATOM 912 N N . ILE A 1 114 ? -6.036 1.628 13.225 1.00 74.38 114 ILE A N 1
ATOM 913 C CA . ILE A 1 114 ? -6.477 0.319 13.730 1.00 74.38 114 ILE A CA 1
ATOM 914 C C . ILE A 1 114 ? -5.956 0.089 15.153 1.00 74.38 114 ILE A C 1
ATOM 916 O O . ILE A 1 114 ? -6.711 -0.355 16.019 1.00 74.38 114 ILE A O 1
ATOM 920 N N . ARG A 1 115 ? -4.677 0.391 15.419 1.00 77.31 115 ARG A N 1
ATOM 921 C CA . ARG A 1 115 ? -4.100 0.243 16.766 1.00 77.31 115 ARG A CA 1
ATOM 922 C C . ARG A 1 115 ? -4.754 1.172 17.780 1.00 77.31 115 ARG A C 1
ATOM 924 O O . ARG A 1 115 ? -4.985 0.737 18.904 1.00 77.31 115 ARG A O 1
ATOM 931 N N . GLU A 1 116 ? -5.054 2.408 17.394 1.00 80.12 116 GLU A N 1
ATOM 932 C CA . GLU A 1 116 ? -5.756 3.371 18.246 1.00 80.12 116 GLU A CA 1
ATOM 933 C C . GLU A 1 116 ? -7.147 2.853 18.630 1.00 80.12 116 GLU A C 1
ATOM 935 O O . GLU A 1 116 ? -7.438 2.716 19.814 1.00 80.12 116 GLU A O 1
ATOM 940 N N . HIS A 1 117 ? -7.958 2.426 17.659 1.00 76.38 117 HIS A N 1
ATOM 941 C CA . HIS A 1 117 ? -9.284 1.869 17.942 1.00 76.38 117 HIS A CA 1
ATOM 942 C C . HIS A 1 117 ? -9.251 0.589 18.785 1.00 76.38 117 HIS A C 1
ATOM 944 O O . HIS A 1 117 ? -10.144 0.364 19.604 1.00 76.38 117 HIS A O 1
ATOM 950 N N . LEU A 1 118 ? -8.238 -0.265 18.606 1.00 76.56 118 LEU A N 1
ATOM 951 C CA . LEU A 1 118 ? -8.050 -1.431 19.471 1.00 76.56 118 LEU A CA 1
ATOM 952 C C . LEU A 1 118 ? -7.710 -1.014 20.908 1.00 76.56 118 LEU A C 1
ATOM 954 O O . LEU A 1 118 ? -8.274 -1.582 21.840 1.00 76.56 118 LEU A O 1
ATOM 958 N N . ALA A 1 119 ? -6.858 -0.003 21.092 1.00 80.25 119 ALA A N 1
ATOM 959 C CA . ALA A 1 119 ? -6.521 0.519 22.414 1.00 80.25 119 ALA A CA 1
ATOM 960 C C . ALA A 1 119 ? -7.734 1.165 23.110 1.00 80.25 119 ALA A C 1
ATOM 962 O O . ALA A 1 119 ? -7.998 0.854 24.270 1.00 80.25 119 ALA A O 1
ATOM 963 N N . GLU A 1 120 ? -8.516 1.985 22.399 1.00 80.31 120 GLU A N 1
ATOM 964 C CA . GLU A 1 120 ? -9.765 2.575 22.912 1.00 80.31 120 GLU A CA 1
ATOM 965 C C . GLU A 1 120 ? -10.776 1.497 23.330 1.00 80.31 120 GLU A C 1
ATOM 967 O O . GLU A 1 120 ? -11.449 1.610 24.359 1.00 80.31 120 GLU A O 1
ATOM 972 N N . ARG A 1 121 ? -10.889 0.423 22.536 1.00 77.56 121 ARG A N 1
ATOM 973 C CA . ARG A 1 121 ? -11.745 -0.723 22.859 1.00 77.56 121 ARG A CA 1
ATOM 974 C C . ARG A 1 121 ? -11.281 -1.412 24.138 1.00 77.56 121 ARG A C 1
ATOM 976 O O . ARG A 1 121 ? -12.117 -1.715 24.985 1.00 77.56 121 ARG A O 1
ATOM 983 N N . ASP A 1 122 ? -9.985 -1.675 24.269 1.00 78.56 122 ASP A N 1
ATOM 984 C CA . ASP A 1 122 ? -9.426 -2.382 25.422 1.00 78.56 122 ASP A CA 1
ATOM 985 C C . ASP A 1 122 ? -9.552 -1.547 26.711 1.00 78.56 122 ASP A C 1
ATOM 987 O O . ASP A 1 122 ? -9.917 -2.083 27.759 1.00 78.56 122 ASP A O 1
ATOM 991 N N . GLU A 1 123 ? -9.359 -0.225 26.629 1.00 86.12 123 GLU A N 1
ATOM 992 C CA . GLU A 1 123 ? -9.633 0.703 27.735 1.00 86.12 123 GLU A CA 1
ATOM 993 C C . GLU A 1 123 ? -11.113 0.654 28.143 1.00 86.12 123 GLU A C 1
ATOM 995 O O . GLU A 1 123 ? -11.440 0.473 29.319 1.00 86.12 123 GLU A O 1
ATOM 1000 N N . ARG A 1 124 ? -12.027 0.715 27.168 1.00 84.00 124 ARG A N 1
ATOM 1001 C CA . ARG A 1 124 ? -13.470 0.666 27.435 1.00 84.00 124 ARG A CA 1
ATOM 1002 C C . ARG A 1 124 ? -13.931 -0.680 27.999 1.00 84.00 124 ARG A C 1
ATOM 1004 O O . ARG A 1 124 ? -14.827 -0.705 28.844 1.00 84.00 124 ARG A O 1
ATOM 1011 N N . LEU A 1 125 ? -13.334 -1.787 27.560 1.00 80.44 125 LEU A N 1
ATOM 1012 C CA . LEU A 1 125 ? -13.571 -3.112 28.137 1.00 80.44 125 LEU A CA 1
ATOM 1013 C C . LEU A 1 125 ? -13.127 -3.156 29.603 1.00 80.44 125 LEU A C 1
ATOM 1015 O O . LEU A 1 125 ? -13.917 -3.560 30.455 1.00 80.44 125 LEU A O 1
ATOM 1019 N N . SER A 1 126 ? -11.926 -2.659 29.911 1.00 85.00 126 SER A N 1
ATOM 1020 C CA . SER A 1 126 ? -11.414 -2.573 31.286 1.00 85.00 126 SER A CA 1
ATOM 1021 C C . SER A 1 126 ? -12.336 -1.747 32.197 1.00 85.00 126 SER A C 1
ATOM 1023 O O . SER A 1 126 ? -12.658 -2.164 33.315 1.00 85.00 126 SER A O 1
ATOM 1025 N N . ASP A 1 127 ? -12.823 -0.600 31.719 1.00 88.62 127 ASP A N 1
ATOM 1026 C CA . ASP A 1 127 ? -13.775 0.236 32.460 1.00 88.62 127 ASP A CA 1
ATOM 1027 C C . ASP A 1 127 ? -15.095 -0.492 32.744 1.00 88.62 127 ASP A C 1
ATOM 1029 O O . ASP A 1 127 ? -15.618 -0.445 33.865 1.00 88.62 127 ASP A O 1
ATOM 1033 N N . LEU A 1 128 ? -15.643 -1.189 31.743 1.00 83.19 128 LEU A N 1
ATOM 1034 C CA . LEU A 1 128 ? -16.875 -1.962 31.896 1.00 83.19 128 LEU A CA 1
ATOM 1035 C C . LEU A 1 128 ? -16.694 -3.139 32.860 1.00 83.19 128 LEU A C 1
ATOM 1037 O O . LEU A 1 128 ? -17.578 -3.379 33.684 1.00 83.19 128 LEU A O 1
ATOM 1041 N N . GLU A 1 129 ? -15.564 -3.846 32.815 1.00 85.56 129 GLU A N 1
ATOM 1042 C CA . GLU A 1 129 ? -15.232 -4.936 33.743 1.00 85.56 129 GLU A CA 1
ATOM 1043 C C . GLU A 1 129 ? -15.123 -4.447 35.193 1.00 85.56 129 GLU A C 1
ATOM 1045 O O . GLU A 1 129 ? -15.670 -5.070 36.118 1.00 85.56 129 GLU A O 1
ATOM 1050 N N . LEU A 1 130 ? -14.479 -3.294 35.406 1.00 91.38 130 LEU A N 1
ATOM 1051 C CA . LEU A 1 130 ? -14.388 -2.661 36.720 1.00 91.38 130 LEU A CA 1
ATOM 1052 C C . LEU A 1 130 ? -15.778 -2.278 37.243 1.00 91.38 130 LEU A C 1
ATOM 1054 O O . LEU A 1 130 ? -16.132 -2.610 38.380 1.00 91.38 130 LEU A O 1
ATOM 1058 N N . GLN A 1 131 ? -16.597 -1.632 36.407 1.00 88.12 131 GLN A N 1
ATOM 1059 C CA . GLN A 1 131 ? -17.974 -1.278 36.758 1.00 88.12 131 GLN A CA 1
ATOM 1060 C C . GLN A 1 131 ? -18.815 -2.516 37.088 1.00 88.12 131 GLN A C 1
ATOM 1062 O O . GLN A 1 131 ? -19.543 -2.511 38.084 1.00 88.12 131 GLN A O 1
ATOM 1067 N N . ASN A 1 132 ? -18.681 -3.597 36.316 1.00 87.00 132 ASN A N 1
ATOM 1068 C CA . ASN A 1 132 ? -19.366 -4.865 36.572 1.00 87.00 132 ASN A CA 1
ATOM 1069 C C . ASN A 1 132 ? -18.970 -5.452 37.932 1.00 87.00 132 ASN A C 1
ATOM 1071 O O . ASN A 1 132 ? -19.826 -5.873 38.712 1.00 87.00 132 ASN A O 1
ATOM 1075 N N . THR A 1 133 ? -17.679 -5.417 38.260 1.00 90.50 133 THR A N 1
ATOM 1076 C CA . THR A 1 133 ? -17.162 -5.875 39.557 1.00 90.50 133 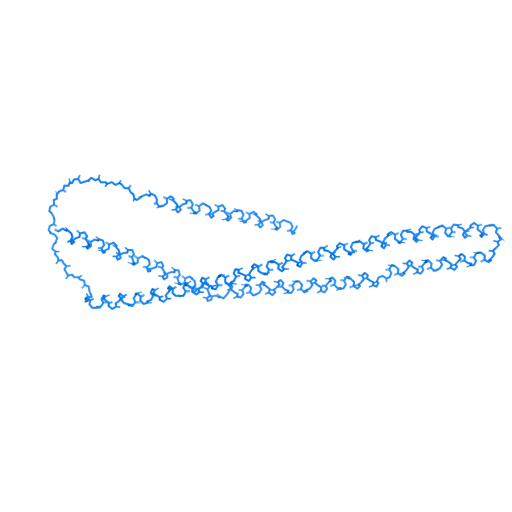THR A CA 1
ATOM 1077 C C . THR A 1 133 ? -17.749 -5.057 40.710 1.00 90.50 133 THR A C 1
ATOM 1079 O O . THR A 1 133 ? -18.214 -5.620 41.705 1.00 90.50 133 THR A O 1
ATOM 1082 N N . MET A 1 134 ? -17.814 -3.730 40.562 1.00 90.50 134 MET A N 1
ATOM 1083 C CA . MET A 1 134 ? -18.423 -2.844 41.560 1.00 90.50 134 MET A CA 1
ATOM 1084 C C . MET A 1 134 ? -19.928 -3.090 41.727 1.00 90.50 134 MET A C 1
ATOM 1086 O O . MET A 1 134 ? -20.423 -3.111 42.856 1.00 90.50 134 MET A O 1
ATOM 1090 N N . LEU A 1 135 ? -20.664 -3.271 40.627 1.00 89.56 135 LEU A N 1
ATOM 1091 C CA . LEU A 1 135 ? -22.101 -3.556 40.655 1.00 89.56 135 LEU A CA 1
ATOM 1092 C C . LEU A 1 135 ? -22.390 -4.910 41.309 1.00 89.56 135 LEU A C 1
ATOM 1094 O O . LEU A 1 135 ? -23.267 -4.977 42.169 1.00 89.56 135 LEU A O 1
ATOM 1098 N N . ARG A 1 136 ? -21.615 -5.956 40.989 1.00 87.81 136 ARG A N 1
ATOM 1099 C CA . ARG A 1 136 ? -21.698 -7.266 41.660 1.00 87.81 136 ARG A CA 1
ATOM 1100 C C . ARG A 1 136 ? -21.446 -7.147 43.163 1.00 87.81 136 ARG A C 1
ATOM 1102 O O . ARG A 1 136 ? -22.194 -7.724 43.946 1.00 87.81 136 ARG A O 1
ATOM 1109 N N . GLY A 1 137 ? -20.453 -6.354 43.573 1.00 90.50 137 GLY A N 1
ATOM 1110 C CA . GLY A 1 137 ? -20.181 -6.077 44.987 1.00 90.50 137 GLY A CA 1
ATOM 1111 C C . GLY A 1 137 ? -21.349 -5.385 45.698 1.00 90.50 137 GLY A C 1
ATOM 1112 O O . GLY A 1 137 ? -21.768 -5.827 46.764 1.00 90.50 137 GLY A O 1
ATOM 1113 N N . LYS A 1 138 ? -21.929 -4.341 45.088 1.00 88.94 138 LYS A N 1
ATOM 1114 C CA . LYS A 1 138 ? -23.117 -3.651 45.630 1.00 88.94 138 LYS A CA 1
ATOM 1115 C C . LYS A 1 138 ? -24.329 -4.574 45.729 1.00 88.94 138 LYS A C 1
ATOM 1117 O O . LYS A 1 138 ? -25.051 -4.514 46.722 1.00 88.94 138 LYS A O 1
ATOM 1122 N N . LEU A 1 139 ? -24.542 -5.414 44.715 1.00 87.75 139 LEU A N 1
ATOM 1123 C CA . LEU A 1 139 ? -25.619 -6.398 44.704 1.00 87.75 139 LEU A CA 1
ATOM 1124 C C . LEU A 1 139 ? -25.472 -7.369 45.882 1.00 87.75 139 LEU A C 1
ATOM 1126 O O . LEU A 1 139 ? -26.424 -7.551 46.634 1.00 87.75 139 LEU A O 1
ATOM 1130 N N . ALA A 1 140 ? -24.269 -7.915 46.087 1.00 87.38 140 ALA A N 1
ATOM 1131 C CA . ALA A 1 140 ? -23.983 -8.839 47.181 1.00 87.38 140 ALA A CA 1
ATOM 1132 C C . ALA A 1 140 ? -24.217 -8.206 48.566 1.00 87.38 140 ALA A C 1
ATOM 1134 O O . ALA A 1 140 ? -24.792 -8.852 49.442 1.00 87.38 140 ALA A O 1
ATOM 1135 N N . SER A 1 141 ? -23.829 -6.939 48.764 1.00 87.50 141 SER A N 1
ATOM 1136 C CA . SER A 1 141 ? -24.094 -6.219 50.020 1.00 87.50 141 SER A CA 1
ATOM 1137 C C . SER A 1 141 ? -25.589 -6.021 50.276 1.00 87.50 141 SER A C 1
ATOM 1139 O O . SER A 1 141 ? -26.062 -6.313 51.371 1.00 87.50 141 SER A O 1
ATOM 1141 N N . LEU A 1 142 ? -26.352 -5.581 49.269 1.00 85.81 142 LEU A N 1
ATOM 1142 C CA . LEU A 1 142 ? -27.801 -5.373 49.404 1.00 85.81 142 LEU A CA 1
ATOM 1143 C C . LEU A 1 142 ? -28.562 -6.685 49.630 1.00 85.81 142 LEU A C 1
ATOM 1145 O O . LEU A 1 142 ? -29.509 -6.727 50.414 1.00 85.81 142 LEU A O 1
ATOM 1149 N N . GLU A 1 143 ? -28.135 -7.768 48.978 1.00 85.38 143 GLU A N 1
ATOM 1150 C CA . GLU A 1 143 ? -28.683 -9.106 49.213 1.00 85.38 143 GLU A CA 1
ATOM 1151 C C . GLU A 1 143 ? -28.408 -9.586 50.649 1.00 85.38 143 GLU A C 1
ATOM 1153 O O . GLU A 1 143 ? -29.297 -10.166 51.274 1.00 85.38 143 GLU A O 1
ATOM 1158 N N . ALA A 1 144 ? -27.225 -9.294 51.203 1.00 85.06 144 ALA A N 1
ATOM 1159 C CA . ALA A 1 144 ? -26.871 -9.622 52.586 1.00 85.06 144 ALA A CA 1
ATOM 1160 C C . ALA A 1 144 ? -27.627 -8.774 53.630 1.00 85.06 144 ALA A C 1
ATOM 1162 O O . ALA A 1 144 ? -27.961 -9.275 54.703 1.00 85.06 144 ALA A O 1
ATOM 1163 N N . GLU A 1 145 ? -27.925 -7.510 53.319 1.00 85.69 145 GLU A N 1
ATOM 1164 C CA . GLU A 1 145 ? -28.693 -6.596 54.179 1.00 85.69 145 GLU A CA 1
ATOM 1165 C C . GLU A 1 145 ? -30.201 -6.918 54.211 1.00 85.69 145 GLU A C 1
ATOM 1167 O O . GLU A 1 145 ? -30.928 -6.417 55.072 1.00 85.69 145 GLU A O 1
ATOM 1172 N N . GLY A 1 146 ? -30.689 -7.779 53.308 1.00 76.19 146 GLY A N 1
ATOM 1173 C CA . GLY A 1 146 ? -32.061 -8.299 53.322 1.00 76.19 146 GLY A CA 1
ATOM 1174 C C . GLY A 1 146 ? -33.151 -7.251 53.060 1.00 76.19 146 GLY A C 1
ATOM 1175 O O . GLY A 1 146 ? -34.327 -7.516 53.317 1.00 76.19 146 GLY A O 1
ATOM 1176 N N . GLN A 1 147 ? -32.791 -6.066 52.558 1.00 68.69 147 GLN A N 1
ATOM 1177 C CA . GLN A 1 147 ? -33.713 -4.962 52.281 1.00 68.69 147 GLN A CA 1
ATOM 1178 C C . GLN A 1 147 ? -33.587 -4.459 50.833 1.00 68.69 147 GLN A C 1
ATOM 1180 O O . GLN A 1 147 ? -32.541 -4.563 50.204 1.00 68.69 147 GLN A O 1
ATOM 1185 N N . ASN A 1 148 ? -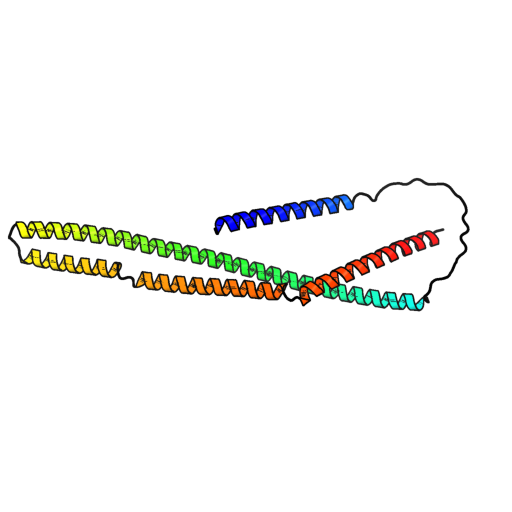34.677 -3.878 50.316 1.00 67.06 148 ASN A N 1
ATOM 1186 C CA . ASN A 1 148 ? -34.790 -3.232 48.998 1.00 67.06 148 ASN A CA 1
ATOM 1187 C C . ASN A 1 148 ? -34.753 -4.153 47.761 1.00 67.06 148 ASN A C 1
ATOM 1189 O O . ASN A 1 148 ? -33.966 -3.950 46.837 1.00 67.06 148 ASN A O 1
ATOM 1193 N N . GLY A 1 149 ? -35.714 -5.082 47.663 1.00 78.88 149 GLY A N 1
ATOM 1194 C CA . GLY A 1 149 ? -35.924 -5.907 46.460 1.00 78.88 149 GLY A CA 1
ATOM 1195 C C . GLY A 1 149 ? -36.065 -5.114 45.146 1.00 78.88 149 GLY A C 1
ATOM 1196 O O . GLY A 1 149 ? -35.650 -5.600 44.097 1.00 78.88 149 GLY A O 1
ATOM 1197 N N . GLY A 1 150 ? -36.566 -3.871 45.206 1.00 84.56 150 GLY A N 1
ATOM 1198 C CA . GLY A 1 150 ? -36.588 -2.949 44.063 1.00 84.56 150 GLY A CA 1
ATOM 1199 C C . GLY A 1 150 ? -35.184 -2.565 43.579 1.00 84.56 150 GLY A C 1
ATOM 1200 O O . GLY A 1 150 ? -34.865 -2.779 42.412 1.00 84.56 150 GLY A O 1
ATOM 1201 N N . ALA A 1 151 ? -34.311 -2.114 44.484 1.00 82.00 151 ALA A N 1
ATOM 1202 C CA . ALA A 1 151 ? -32.930 -1.745 44.159 1.00 82.00 151 ALA A CA 1
ATOM 1203 C C . ALA A 1 151 ? -32.104 -2.945 43.658 1.00 82.00 151 ALA A C 1
ATOM 1205 O O . ALA A 1 151 ? -31.299 -2.810 42.740 1.00 82.00 151 ALA A O 1
ATOM 1206 N N . ILE A 1 152 ? -32.343 -4.141 44.210 1.00 85.06 152 ILE A N 1
ATOM 1207 C CA . ILE A 1 152 ? -31.717 -5.386 43.736 1.00 85.06 152 ILE A CA 1
ATOM 1208 C C . ILE A 1 152 ? -32.146 -5.690 42.292 1.00 85.06 152 ILE A C 1
ATOM 1210 O O . ILE A 1 152 ? -31.316 -6.071 41.468 1.00 85.06 152 ILE A O 1
ATOM 1214 N N . SER A 1 153 ? -33.428 -5.505 41.959 1.00 85.81 153 SER A N 1
ATOM 1215 C CA . SER A 1 153 ? -33.922 -5.737 40.596 1.00 85.81 153 SER A CA 1
ATOM 1216 C C . SER A 1 153 ? -33.339 -4.752 39.575 1.00 85.81 153 SER A C 1
ATOM 1218 O O . SER A 1 153 ? -32.914 -5.181 38.503 1.00 85.81 153 SER A O 1
ATOM 1220 N N . GLU A 1 154 ? -33.228 -3.467 39.930 1.00 87.25 154 GLU A N 1
ATOM 1221 C CA . GLU A 1 154 ? -32.600 -2.439 39.088 1.00 87.25 154 GLU A CA 1
ATOM 1222 C C . GLU A 1 154 ? -31.114 -2.734 38.856 1.00 87.25 154 GLU A C 1
ATOM 1224 O O . GLU A 1 154 ? -30.646 -2.694 37.719 1.00 87.25 154 GLU A O 1
ATOM 1229 N N . LEU A 1 155 ? -30.381 -3.116 39.908 1.00 86.00 155 LEU A N 1
ATOM 1230 C CA . LEU A 1 155 ? -28.971 -3.491 39.790 1.00 86.00 155 LEU A CA 1
ATOM 1231 C C . LEU A 1 155 ? -28.765 -4.731 38.915 1.00 86.00 155 LEU A C 1
ATOM 1233 O O . LEU A 1 155 ? -27.811 -4.758 38.144 1.00 86.00 155 LEU A O 1
ATOM 1237 N N . ARG A 1 156 ? -29.652 -5.733 38.977 1.00 87.31 156 ARG A N 1
ATOM 1238 C CA . ARG A 1 156 ? -29.585 -6.902 38.080 1.00 87.31 156 ARG A CA 1
ATOM 1239 C C . ARG A 1 156 ? -29.848 -6.536 36.621 1.00 87.31 156 ARG A C 1
ATOM 1241 O O . ARG A 1 156 ? -29.206 -7.107 35.744 1.00 87.31 156 ARG A O 1
ATOM 1248 N N . MET A 1 157 ? -30.767 -5.604 36.348 1.00 89.44 157 MET A N 1
ATOM 1249 C CA . MET A 1 157 ? -30.987 -5.118 34.980 1.00 89.44 157 MET A CA 1
ATOM 1250 C C . MET A 1 157 ? -29.768 -4.362 34.452 1.00 89.44 157 MET A C 1
ATOM 1252 O O . MET A 1 157 ? -29.306 -4.672 33.359 1.00 89.44 157 MET A O 1
ATOM 1256 N N . LEU A 1 158 ? -29.206 -3.449 35.251 1.00 88.12 158 LEU A N 1
ATOM 1257 C CA . LEU A 1 158 ? -27.978 -2.727 34.906 1.00 88.12 158 LEU A CA 1
ATOM 1258 C C . LEU A 1 158 ? -26.804 -3.680 34.664 1.00 88.12 158 LEU A C 1
ATOM 1260 O O . LEU A 1 158 ? -26.060 -3.498 33.707 1.00 88.12 158 LEU A O 1
ATOM 1264 N N . LEU A 1 159 ? -26.654 -4.717 35.493 1.00 88.25 159 LEU A N 1
ATOM 1265 C CA . LEU A 1 159 ? -25.620 -5.733 35.301 1.00 88.25 159 LEU A CA 1
ATOM 1266 C C . LEU A 1 159 ? -25.779 -6.437 33.949 1.00 88.25 159 LEU A C 1
ATOM 1268 O O . LEU A 1 159 ? -24.821 -6.553 33.192 1.00 88.25 159 LEU A O 1
ATOM 1272 N N . LYS A 1 160 ? -27.011 -6.833 33.618 1.00 88.56 160 LYS A N 1
ATOM 1273 C CA . LYS A 1 160 ? -27.329 -7.514 32.363 1.00 88.56 160 LYS A CA 1
ATOM 1274 C C . LYS A 1 160 ? -27.114 -6.619 31.138 1.00 88.56 160 LYS A C 1
ATOM 1276 O O . LYS A 1 160 ? -26.607 -7.093 30.129 1.00 88.56 160 LYS A O 1
ATOM 1281 N N . GLU A 1 161 ? -27.470 -5.335 31.210 1.00 86.75 161 GLU A N 1
ATOM 1282 C CA . GLU A 1 161 ? -27.161 -4.364 30.148 1.00 86.75 161 GLU A CA 1
ATOM 1283 C C . GLU A 1 161 ? -25.654 -4.232 29.920 1.00 86.75 161 GLU A C 1
ATOM 1285 O O . GLU A 1 161 ? -25.209 -4.213 28.775 1.00 86.75 161 GLU A O 1
ATOM 1290 N N . ARG A 1 162 ? -24.860 -4.197 30.995 1.00 80.81 162 ARG A N 1
ATOM 1291 C CA . ARG A 1 162 ? -23.398 -4.088 30.899 1.00 80.81 162 ARG A CA 1
ATOM 1292 C C . ARG A 1 162 ? -22.752 -5.362 30.374 1.00 80.81 162 ARG A C 1
ATOM 1294 O O . ARG A 1 162 ? -21.828 -5.277 29.579 1.00 80.81 162 ARG A O 1
ATOM 1301 N N . GLU A 1 163 ? -23.248 -6.529 30.774 1.00 82.25 163 GLU A N 1
ATOM 1302 C CA . GLU A 1 163 ? -22.820 -7.817 30.215 1.00 82.25 163 GLU A CA 1
ATOM 1303 C C . GLU A 1 163 ? -23.101 -7.892 28.704 1.00 82.25 163 GLU A C 1
ATOM 1305 O O . GLU A 1 163 ? -22.228 -8.314 27.952 1.00 82.25 163 GLU A O 1
ATOM 1310 N N . MET A 1 164 ? -24.250 -7.383 28.240 1.00 83.69 164 MET A N 1
ATOM 1311 C CA . MET A 1 164 ? -24.536 -7.267 26.802 1.00 83.69 164 MET A CA 1
ATOM 1312 C C . MET A 1 164 ? -23.631 -6.249 26.087 1.00 83.69 164 MET A C 1
ATOM 1314 O O . MET A 1 164 ? -23.264 -6.477 24.939 1.00 83.69 164 MET A O 1
ATOM 1318 N N . GLU A 1 165 ? -23.260 -5.132 26.727 1.00 78.94 165 GLU A N 1
ATOM 1319 C CA . GLU A 1 165 ? -22.320 -4.149 26.151 1.00 78.94 165 GLU A CA 1
ATOM 1320 C C . GLU A 1 165 ? -20.909 -4.747 26.000 1.00 78.94 165 GLU A C 1
ATOM 1322 O O . GLU A 1 165 ? -20.264 -4.547 24.972 1.00 78.94 165 GLU A O 1
ATOM 1327 N N . VAL A 1 166 ? -20.461 -5.547 26.974 1.00 75.56 166 VAL A N 1
ATOM 1328 C CA . VAL A 1 166 ? -19.197 -6.301 26.900 1.00 75.56 166 VAL A CA 1
ATOM 1329 C C . VAL A 1 166 ? -19.254 -7.353 25.791 1.00 75.56 166 VAL A C 1
ATOM 1331 O O . VAL A 1 166 ? -18.362 -7.383 24.948 1.00 75.56 166 VAL A O 1
ATOM 1334 N N . GLU A 1 167 ? -20.320 -8.159 25.720 1.00 75.62 167 GLU A N 1
ATOM 1335 C CA . GLU A 1 167 ? -20.502 -9.121 24.622 1.00 75.62 167 GLU A CA 1
ATOM 1336 C C . GLU A 1 167 ? -20.563 -8.430 23.253 1.00 75.62 167 GLU A C 1
ATOM 1338 O O . GLU A 1 167 ? -20.033 -8.966 22.286 1.00 75.62 167 GLU A O 1
ATOM 1343 N N . ALA A 1 168 ? -21.157 -7.238 23.135 1.00 73.50 168 ALA A N 1
ATOM 1344 C CA . ALA A 1 168 ? -21.203 -6.475 21.884 1.00 73.50 168 ALA A CA 1
ATOM 1345 C C . ALA A 1 168 ? -19.818 -5.959 21.447 1.00 73.50 168 ALA A C 1
ATOM 1347 O O . ALA A 1 168 ? -19.507 -5.948 20.255 1.00 73.50 168 ALA A O 1
ATOM 1348 N N . LEU A 1 169 ? -18.978 -5.554 22.404 1.00 68.88 169 LEU A N 1
ATOM 1349 C CA . LEU A 1 169 ? -17.596 -5.131 22.150 1.00 68.88 169 LEU A CA 1
ATOM 1350 C C . LEU A 1 169 ? -16.680 -6.316 21.809 1.00 68.88 169 LEU A C 1
ATOM 1352 O O . LEU A 1 169 ? -15.792 -6.180 20.964 1.00 68.88 169 LEU A O 1
ATOM 1356 N N . ASP A 1 170 ? -16.927 -7.480 22.412 1.00 66.12 170 ASP A N 1
ATOM 1357 C CA . ASP A 1 170 ? -16.213 -8.729 22.128 1.00 66.12 170 ASP A CA 1
ATOM 1358 C C . ASP A 1 170 ? -16.692 -9.368 20.804 1.00 66.12 170 ASP A C 1
ATOM 1360 O O . ASP A 1 170 ? -15.917 -9.935 20.030 1.00 66.12 170 ASP A O 1
ATOM 1364 N N . THR A 1 171 ? -17.962 -9.160 20.433 1.00 54.84 171 THR A N 1
ATOM 1365 C CA . THR A 1 171 ? -18.544 -9.570 19.145 1.00 54.84 171 THR A CA 1
ATOM 1366 C C . THR A 1 171 ? -18.268 -8.573 18.003 1.00 54.84 171 THR A C 1
ATOM 1368 O O . THR A 1 171 ? -19.147 -8.171 17.254 1.00 54.84 171 THR A O 1
ATOM 1371 N N . HIS A 1 172 ? -16.986 -8.293 17.749 1.00 54.56 172 HIS A N 1
ATOM 1372 C CA . HIS A 1 172 ? -16.344 -8.726 16.497 1.00 54.56 172 HIS A CA 1
ATOM 1373 C C . HIS A 1 172 ? -16.968 -8.295 15.136 1.00 54.56 172 HIS A C 1
ATOM 1375 O O . HIS A 1 172 ? -16.724 -8.974 14.140 1.00 54.56 172 HIS A O 1
ATOM 1381 N N . GLY A 1 173 ? -17.770 -7.230 15.046 1.00 57.66 173 GLY A N 1
ATOM 1382 C CA . GLY A 1 173 ? -18.336 -6.737 13.778 1.00 57.66 173 GLY A CA 1
ATOM 1383 C C . GLY A 1 173 ? -17.389 -5.786 13.044 1.00 57.66 173 GLY A C 1
ATOM 1384 O O . GLY A 1 173 ? -16.983 -6.048 11.914 1.00 57.66 173 GLY A O 1
ATOM 1385 N N . ALA A 1 174 ? -16.969 -4.718 13.725 1.00 54.12 174 ALA A N 1
ATOM 1386 C CA . ALA A 1 174 ? -16.059 -3.716 13.169 1.00 54.12 174 ALA A CA 1
ATOM 1387 C C . ALA A 1 174 ? -14.634 -4.264 12.979 1.00 54.12 174 ALA A C 1
ATOM 1389 O O . ALA A 1 174 ? -14.040 -4.074 11.925 1.00 54.12 174 ALA A O 1
ATOM 1390 N N . VAL A 1 175 ? -14.116 -5.034 13.944 1.00 57.81 175 VAL A N 1
ATOM 1391 C CA . VAL A 1 175 ? -12.776 -5.643 13.840 1.00 57.81 175 VAL A CA 1
ATOM 1392 C C . VAL A 1 175 ? -12.725 -6.724 12.754 1.00 57.81 175 VAL A C 1
ATOM 1394 O O . VAL A 1 175 ? -11.750 -6.772 12.014 1.00 57.81 175 VAL A O 1
ATOM 1397 N N . ARG A 1 176 ? -13.778 -7.548 12.580 1.00 64.50 176 ARG A N 1
ATOM 1398 C CA . ARG A 1 176 ? -13.828 -8.495 11.446 1.00 64.50 176 ARG A CA 1
ATOM 1399 C C . ARG A 1 176 ? -13.943 -7.775 10.111 1.00 64.50 176 ARG A C 1
ATOM 1401 O O . ARG A 1 176 ? -13.307 -8.210 9.162 1.00 64.50 176 ARG A O 1
ATOM 1408 N N . ALA A 1 177 ? -14.739 -6.710 10.025 1.00 60.41 177 ALA A N 1
ATOM 1409 C CA . ALA A 1 177 ? -14.857 -5.930 8.796 1.00 60.41 177 ALA A CA 1
ATOM 1410 C C . ALA A 1 177 ? -13.506 -5.315 8.400 1.00 60.41 177 ALA A C 1
ATOM 1412 O O . ALA A 1 177 ? -13.074 -5.492 7.265 1.00 60.41 177 ALA A O 1
ATOM 1413 N N . LEU A 1 178 ? -12.803 -4.704 9.359 1.00 60.28 178 LEU A N 1
ATOM 1414 C CA . LEU A 1 178 ? -11.464 -4.151 9.151 1.00 60.28 178 LEU A CA 1
ATOM 1415 C C . LEU A 1 178 ? -10.431 -5.236 8.816 1.00 60.28 178 LEU A C 1
ATOM 1417 O O . LEU A 1 178 ? -9.614 -5.031 7.930 1.00 60.28 178 LEU A O 1
ATOM 1421 N N . GLN A 1 179 ? -10.489 -6.414 9.446 1.00 60.12 179 GLN A N 1
ATOM 1422 C CA . GLN A 1 179 ? -9.612 -7.544 9.108 1.00 60.12 179 GLN A CA 1
ATOM 1423 C C . GLN A 1 179 ? -9.869 -8.092 7.699 1.00 60.12 179 GLN A C 1
ATOM 1425 O O . GLN A 1 179 ? -8.920 -8.396 6.984 1.00 60.12 179 GLN A O 1
ATOM 1430 N N . VAL A 1 180 ? -11.132 -8.206 7.281 1.00 70.19 180 VAL A N 1
ATOM 1431 C CA . VAL A 1 180 ? -11.490 -8.641 5.921 1.00 70.19 180 VAL A CA 1
ATOM 1432 C C . VAL A 1 180 ? -11.039 -7.613 4.884 1.00 70.19 180 VAL A C 1
ATOM 1434 O O . VAL A 1 180 ? -10.537 -7.993 3.829 1.00 70.19 180 VAL A O 1
ATOM 1437 N N . GLU A 1 181 ? -11.189 -6.320 5.176 1.00 65.12 181 GLU A N 1
ATOM 1438 C CA . GLU A 1 181 ? -10.733 -5.255 4.284 1.00 65.12 181 GLU A CA 1
ATOM 1439 C C . GLU A 1 181 ? -9.202 -5.203 4.194 1.00 65.12 181 GLU A C 1
ATOM 1441 O O . GLU A 1 181 ? -8.675 -5.130 3.086 1.00 65.12 181 GLU A O 1
ATOM 1446 N N . LEU A 1 182 ? -8.488 -5.347 5.317 1.00 66.62 182 LEU A N 1
ATOM 1447 C CA . LEU A 1 182 ? -7.026 -5.449 5.347 1.00 66.62 182 LEU A CA 1
ATOM 1448 C C . LEU A 1 182 ? -6.537 -6.634 4.498 1.00 66.62 182 LEU A C 1
ATOM 1450 O O . LEU A 1 182 ? -5.676 -6.472 3.639 1.00 66.62 182 LEU A O 1
ATOM 1454 N N . GLN A 1 183 ? -7.166 -7.802 4.657 1.00 72.81 183 GLN A N 1
ATOM 1455 C CA . GLN A 1 183 ? -6.823 -9.005 3.900 1.00 72.81 183 GLN A CA 1
ATOM 1456 C C . GLN A 1 183 ? -7.069 -8.839 2.391 1.00 72.81 183 GLN A C 1
ATOM 1458 O O . GLN A 1 183 ? -6.230 -9.216 1.576 1.00 72.81 183 GLN A O 1
ATOM 1463 N N . ALA A 1 184 ? -8.192 -8.226 2.002 1.00 71.00 184 ALA A N 1
ATOM 1464 C CA . ALA A 1 184 ? -8.488 -7.947 0.597 1.00 71.00 184 ALA A CA 1
ATOM 1465 C C . ALA A 1 184 ? -7.487 -6.958 -0.030 1.00 71.00 184 ALA A C 1
ATOM 1467 O O . ALA A 1 184 ? -7.211 -7.026 -1.230 1.00 71.00 184 ALA A O 1
ATOM 1468 N N . ARG A 1 185 ? -6.944 -6.029 0.767 1.00 68.31 185 ARG A N 1
ATOM 1469 C CA . ARG A 1 185 ? -5.932 -5.065 0.317 1.00 68.31 185 ARG A CA 1
ATOM 1470 C C . ARG A 1 185 ? -4.557 -5.702 0.182 1.00 68.31 185 ARG A C 1
ATOM 1472 O O . ARG A 1 185 ? -3.919 -5.466 -0.840 1.00 68.31 185 ARG A O 1
ATOM 1479 N N . ASP A 1 186 ? -4.155 -6.552 1.122 1.00 69.50 186 ASP A N 1
ATOM 1480 C CA . ASP A 1 186 ? -2.922 -7.344 1.022 1.00 69.50 186 ASP A CA 1
ATOM 1481 C C . ASP A 1 186 ? -2.912 -8.220 -0.241 1.00 69.50 186 ASP A C 1
ATOM 1483 O O . ASP A 1 186 ? -1.915 -8.270 -0.968 1.00 69.50 186 ASP A O 1
ATOM 1487 N N . ASP A 1 187 ? -4.042 -8.858 -0.558 1.00 77.81 187 ASP A N 1
ATOM 1488 C CA . ASP A 1 187 ? -4.189 -9.662 -1.774 1.00 77.81 187 ASP A CA 1
ATOM 1489 C C . ASP A 1 187 ? -4.013 -8.820 -3.052 1.00 77.81 187 ASP A C 1
ATOM 1491 O O . ASP A 1 187 ? -3.341 -9.247 -3.999 1.00 77.81 187 ASP A O 1
ATOM 1495 N N . GLU A 1 188 ? -4.569 -7.605 -3.081 1.00 74.38 188 GLU A N 1
ATOM 1496 C CA . GLU A 1 188 ? -4.432 -6.680 -4.212 1.00 74.38 188 GLU A CA 1
ATOM 1497 C C . GLU A 1 188 ? -2.998 -6.147 -4.347 1.00 74.38 188 GLU A C 1
ATOM 1499 O O . GLU A 1 188 ? -2.470 -6.066 -5.459 1.00 74.38 188 GLU A O 1
ATOM 1504 N N . LEU A 1 189 ? -2.328 -5.863 -3.229 1.00 70.19 189 LEU A N 1
ATOM 1505 C CA . LEU A 1 189 ? -0.922 -5.461 -3.192 1.00 70.19 189 LEU A CA 1
ATOM 1506 C C . LEU A 1 189 ? -0.023 -6.572 -3.755 1.00 70.19 189 LEU A C 1
ATOM 1508 O O . LEU A 1 189 ? 0.790 -6.331 -4.648 1.00 70.19 189 LEU A O 1
ATOM 1512 N N . MET A 1 190 ? -0.239 -7.817 -3.319 1.00 73.25 190 MET A N 1
ATOM 1513 C CA . MET A 1 190 ? 0.471 -8.998 -3.824 1.00 73.25 190 MET A CA 1
ATOM 1514 C C . MET A 1 190 ? 0.180 -9.268 -5.304 1.00 73.25 190 MET A C 1
ATOM 1516 O O . MET A 1 190 ? 1.034 -9.794 -6.026 1.00 73.25 190 MET A O 1
ATOM 1520 N N . ARG A 1 191 ? -1.025 -8.941 -5.783 1.00 83.25 191 ARG A N 1
ATOM 1521 C CA . ARG A 1 191 ? -1.386 -9.033 -7.203 1.00 83.25 191 ARG A CA 1
ATOM 1522 C C . ARG A 1 191 ? -0.664 -7.969 -8.026 1.00 83.25 191 ARG A C 1
ATOM 1524 O O . ARG A 1 191 ? -0.148 -8.285 -9.096 1.00 83.25 191 ARG A O 1
ATOM 1531 N N . LEU A 1 192 ? -0.617 -6.728 -7.542 1.00 72.06 192 LEU A N 1
ATOM 1532 C CA . LEU A 1 192 ? 0.078 -5.622 -8.200 1.00 72.06 192 LEU A CA 1
ATOM 1533 C C . LEU A 1 192 ? 1.592 -5.835 -8.219 1.00 72.06 192 LEU A C 1
ATOM 1535 O O . LEU A 1 192 ? 2.199 -5.627 -9.264 1.00 72.06 192 LEU A O 1
ATOM 1539 N N . GLN A 1 193 ? 2.184 -6.330 -7.129 1.00 66.44 193 GLN A N 1
ATOM 1540 C CA . GLN A 1 193 ? 3.595 -6.718 -7.090 1.00 66.44 193 GLN A CA 1
ATOM 1541 C C . GLN A 1 193 ? 3.900 -7.829 -8.092 1.00 66.44 193 GLN A C 1
ATOM 1543 O O . GLN A 1 193 ? 4.817 -7.684 -8.893 1.00 66.44 193 GLN A O 1
ATOM 1548 N N . ARG A 1 194 ? 3.102 -8.907 -8.117 1.00 74.88 194 ARG A N 1
ATOM 1549 C CA . ARG A 1 194 ? 3.275 -9.980 -9.110 1.00 74.88 194 ARG A CA 1
ATOM 1550 C C . ARG A 1 194 ? 3.143 -9.466 -10.537 1.00 74.88 194 ARG A C 1
ATOM 1552 O O . ARG A 1 194 ? 3.974 -9.795 -11.369 1.00 74.88 194 ARG A O 1
ATOM 1559 N N . LYS A 1 195 ? 2.158 -8.607 -10.806 1.00 71.94 195 LYS A N 1
ATOM 1560 C CA . LYS A 1 195 ? 1.988 -7.997 -12.127 1.00 71.94 195 LYS A CA 1
ATOM 1561 C C . LYS A 1 195 ? 3.181 -7.114 -12.507 1.00 71.94 195 LYS A C 1
ATOM 1563 O O . LYS A 1 195 ? 3.643 -7.201 -13.632 1.00 71.94 195 LYS A O 1
ATOM 1568 N N . ALA A 1 196 ? 3.691 -6.298 -11.586 1.00 64.56 196 ALA A N 1
ATOM 1569 C CA . ALA A 1 196 ? 4.863 -5.463 -11.833 1.00 64.56 196 ALA A CA 1
ATOM 1570 C C . ALA A 1 196 ? 6.118 -6.310 -12.100 1.00 64.56 196 ALA A C 1
ATOM 1572 O O . ALA A 1 196 ? 6.877 -5.997 -13.011 1.00 64.56 196 ALA A O 1
ATOM 1573 N N . VAL A 1 197 ? 6.301 -7.409 -11.360 1.00 70.69 197 VAL A N 1
ATOM 1574 C CA . VAL A 1 197 ? 7.377 -8.382 -11.601 1.00 70.69 197 VAL A CA 1
ATOM 1575 C C . VAL A 1 197 ? 7.205 -9.068 -12.955 1.00 70.69 197 VAL A C 1
ATOM 1577 O O . VAL A 1 197 ? 8.178 -9.184 -13.689 1.00 70.69 197 VAL A O 1
ATOM 1580 N N . ASP A 1 198 ? 5.990 -9.476 -13.323 1.00 69.06 198 ASP A N 1
ATOM 1581 C CA . ASP A 1 198 ? 5.704 -10.100 -14.618 1.00 69.06 198 ASP A CA 1
ATOM 1582 C C . ASP A 1 198 ? 5.902 -9.124 -15.787 1.00 69.06 198 ASP A C 1
ATOM 1584 O O . ASP A 1 198 ? 6.419 -9.516 -16.832 1.00 69.06 198 ASP A O 1
ATOM 1588 N N . ASP A 1 199 ? 5.512 -7.859 -15.629 1.00 66.38 199 ASP A N 1
ATOM 1589 C CA . ASP A 1 199 ? 5.684 -6.811 -16.639 1.00 66.38 199 ASP A CA 1
ATOM 1590 C C . ASP A 1 199 ? 7.173 -6.437 -16.781 1.00 66.38 199 ASP A C 1
ATOM 1592 O O . ASP A 1 199 ? 7.676 -6.324 -17.901 1.00 66.38 199 ASP A O 1
ATOM 1596 N N . PHE A 1 200 ? 7.912 -6.350 -15.669 1.00 60.78 200 PHE A N 1
ATOM 1597 C CA . PHE A 1 200 ? 9.367 -6.167 -15.670 1.00 60.78 200 PHE A CA 1
ATOM 1598 C C . PHE A 1 200 ? 10.083 -7.360 -16.306 1.00 60.78 200 PHE A C 1
ATOM 1600 O O . PHE A 1 200 ? 10.934 -7.190 -17.182 1.00 60.78 200 PHE A O 1
ATOM 1607 N N . ALA A 1 201 ? 9.690 -8.579 -15.929 1.00 61.03 201 ALA A N 1
ATOM 1608 C CA . ALA A 1 201 ? 10.191 -9.793 -16.539 1.00 61.03 201 ALA A CA 1
ATOM 1609 C C . ALA A 1 201 ? 9.886 -9.775 -18.033 1.00 61.03 201 ALA A C 1
ATOM 1611 O O . ALA A 1 201 ? 10.794 -9.980 -18.813 1.00 61.03 201 ALA A O 1
ATOM 1612 N N . ARG A 1 202 ? 8.683 -9.450 -18.505 1.00 63.56 202 ARG A N 1
ATOM 1613 C CA . ARG A 1 202 ? 8.410 -9.369 -19.954 1.00 63.56 202 ARG A CA 1
ATOM 1614 C C . ARG A 1 202 ? 9.227 -8.289 -20.671 1.00 63.56 202 ARG A C 1
ATOM 1616 O O . ARG A 1 202 ? 9.581 -8.500 -21.827 1.00 63.56 202 ARG A O 1
ATOM 1623 N N . GLY A 1 203 ? 9.549 -7.185 -19.997 1.00 58.25 203 GLY A N 1
ATOM 1624 C CA . GLY A 1 203 ? 10.405 -6.120 -20.526 1.00 58.25 203 GLY A CA 1
ATOM 1625 C C . GLY A 1 203 ? 11.878 -6.519 -20.683 1.00 58.25 203 GLY A C 1
ATOM 1626 O O . GLY A 1 203 ? 12.488 -6.177 -21.690 1.00 58.25 203 GLY A O 1
ATOM 1627 N N . PHE A 1 204 ? 12.435 -7.285 -19.735 1.00 51.56 204 PHE A N 1
ATOM 1628 C CA . PHE A 1 204 ? 13.850 -7.706 -19.730 1.00 51.56 204 PHE A CA 1
ATOM 1629 C C . PHE A 1 204 ? 14.102 -9.151 -20.199 1.00 51.56 204 PHE A C 1
ATOM 1631 O O . PHE A 1 204 ? 15.211 -9.488 -20.600 1.00 51.56 204 PHE A O 1
ATOM 1638 N N . SER A 1 205 ? 13.092 -10.019 -20.154 1.00 47.28 205 SER A N 1
ATOM 1639 C CA . SER A 1 205 ? 13.183 -11.456 -20.467 1.00 47.28 205 SER A CA 1
ATOM 1640 C C . SER A 1 205 ? 12.681 -11.817 -21.854 1.00 47.28 205 SER A C 1
ATOM 1642 O O . SER A 1 205 ? 12.624 -13.006 -22.156 1.00 47.28 205 SER A O 1
ATOM 1644 N N . ALA A 1 206 ? 12.354 -10.846 -22.716 1.00 54.06 206 ALA A N 1
ATOM 1645 C CA . ALA A 1 206 ? 12.261 -11.133 -24.140 1.00 54.06 206 ALA A CA 1
ATOM 1646 C C . ALA A 1 206 ? 13.629 -11.709 -24.557 1.00 54.06 206 ALA A C 1
ATOM 1648 O O . ALA A 1 206 ? 14.603 -10.954 -24.606 1.00 54.06 206 ALA A O 1
ATOM 1649 N N . PRO A 1 207 ? 13.753 -13.026 -24.828 1.00 56.53 207 PRO A N 1
ATOM 1650 C CA . PRO A 1 207 ? 15.044 -13.638 -25.145 1.00 56.53 207 PRO A CA 1
ATOM 1651 C C . PRO A 1 207 ? 15.651 -12.995 -26.395 1.00 56.53 207 PRO A C 1
ATOM 1653 O O . PRO A 1 207 ? 16.861 -13.016 -26.584 1.00 56.53 207 PRO A O 1
ATOM 1656 N N . ASP A 1 208 ? 14.793 -12.386 -27.211 1.00 56.31 208 ASP A N 1
ATOM 1657 C CA . ASP A 1 208 ? 15.135 -11.613 -28.391 1.00 56.31 208 ASP A CA 1
ATOM 1658 C C . ASP A 1 208 ? 15.770 -10.256 -28.052 1.00 56.31 208 ASP A C 1
ATOM 1660 O O . ASP A 1 208 ? 16.653 -9.829 -28.780 1.00 56.31 208 ASP A O 1
ATOM 1664 N N . ALA A 1 209 ? 15.401 -9.591 -26.950 1.00 56.03 209 ALA A N 1
ATOM 1665 C CA . ALA A 1 209 ? 15.970 -8.292 -26.578 1.00 56.03 209 ALA A CA 1
ATOM 1666 C C . ALA A 1 209 ? 17.413 -8.429 -26.074 1.00 56.03 209 ALA A C 1
ATOM 1668 O O . ALA A 1 209 ? 18.297 -7.730 -26.559 1.00 56.03 209 ALA A O 1
ATOM 1669 N N . LEU A 1 210 ? 17.676 -9.384 -25.174 1.00 59.66 210 LEU A N 1
ATOM 1670 C CA . LEU A 1 210 ? 19.036 -9.658 -24.693 1.00 59.66 210 LEU A CA 1
ATOM 1671 C C . LEU A 1 210 ? 19.933 -10.220 -25.804 1.00 59.66 210 LEU A C 1
ATOM 1673 O O . LEU A 1 210 ? 21.069 -9.784 -25.939 1.00 59.66 210 LEU A O 1
ATOM 1677 N N . LYS A 1 211 ? 19.420 -11.118 -26.659 1.00 66.06 211 LYS A N 1
ATOM 1678 C CA . LYS A 1 211 ? 20.171 -11.595 -27.836 1.00 66.06 211 LYS A CA 1
ATOM 1679 C C . LYS A 1 211 ? 20.488 -10.479 -28.822 1.00 66.06 211 LYS A C 1
ATOM 1681 O O . LYS A 1 211 ? 21.572 -10.483 -29.397 1.00 66.06 211 LYS A O 1
ATOM 1686 N N . LYS A 1 212 ? 19.556 -9.546 -29.022 1.00 65.75 212 LYS A N 1
ATOM 1687 C CA . LYS A 1 212 ? 19.743 -8.428 -29.943 1.00 65.75 212 LYS A CA 1
ATOM 1688 C C . LYS A 1 212 ? 20.716 -7.394 -29.382 1.00 65.75 212 LYS A C 1
ATOM 1690 O O . LYS A 1 212 ? 21.520 -6.882 -30.146 1.00 65.75 212 LYS A O 1
ATOM 1695 N N . ILE A 1 213 ? 20.726 -7.161 -28.067 1.00 66.44 213 ILE A N 1
ATOM 1696 C CA . ILE A 1 213 ? 21.775 -6.371 -27.399 1.00 66.44 213 ILE A CA 1
ATOM 1697 C C . ILE A 1 213 ? 23.141 -7.044 -27.586 1.00 66.44 213 ILE A C 1
ATOM 1699 O O . ILE A 1 213 ? 24.061 -6.404 -28.076 1.00 66.44 213 ILE A O 1
ATOM 1703 N N . ASP A 1 214 ? 23.247 -8.346 -27.327 1.00 68.75 214 ASP A N 1
ATOM 1704 C CA . ASP A 1 214 ? 24.469 -9.131 -27.542 1.00 68.75 214 ASP A CA 1
ATOM 1705 C C . ASP A 1 214 ? 24.971 -9.094 -29.004 1.00 68.75 214 ASP A C 1
ATOM 1707 O O . ASP A 1 214 ? 26.173 -9.052 -29.269 1.00 68.75 214 ASP A O 1
ATOM 1711 N N . GLU A 1 215 ? 24.067 -9.165 -29.987 1.00 69.81 215 GLU A N 1
ATOM 1712 C CA . GLU A 1 215 ? 24.405 -9.045 -31.413 1.00 69.81 215 GLU A CA 1
ATOM 1713 C C . GLU A 1 215 ? 24.835 -7.628 -31.788 1.00 69.81 215 GLU A C 1
ATOM 1715 O O . GLU A 1 215 ? 25.819 -7.471 -32.514 1.00 69.81 215 GLU A O 1
ATOM 1720 N N . LEU A 1 216 ? 24.149 -6.608 -31.269 1.00 68.88 21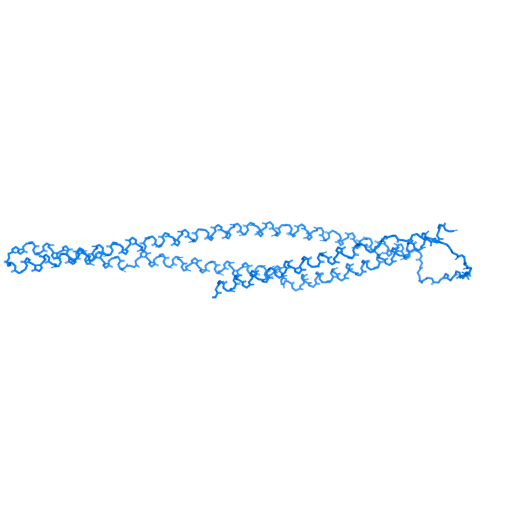6 LEU A N 1
ATOM 1721 C CA . LEU A 1 216 ? 24.505 -5.208 -31.478 1.00 68.88 216 LEU A CA 1
ATOM 1722 C C . LEU A 1 216 ? 25.856 -4.877 -30.835 1.00 68.88 216 LEU A C 1
ATOM 1724 O O . LEU A 1 216 ? 26.673 -4.223 -31.475 1.00 68.88 216 LEU A O 1
ATOM 1728 N N . GLU A 1 217 ? 26.151 -5.392 -29.642 1.00 67.75 217 GLU A N 1
ATOM 1729 C CA . GLU A 1 217 ? 27.450 -5.228 -28.982 1.00 67.75 217 GLU A CA 1
ATOM 1730 C C . GLU A 1 217 ? 28.575 -5.928 -29.750 1.00 67.75 217 GLU A C 1
ATOM 1732 O O . GLU A 1 217 ? 29.639 -5.342 -29.958 1.00 67.75 217 GLU A O 1
ATOM 1737 N N . ARG A 1 218 ? 28.356 -7.157 -30.243 1.00 72.50 218 ARG A N 1
ATOM 1738 C CA . ARG A 1 218 ? 29.346 -7.844 -31.096 1.00 72.50 218 ARG A CA 1
ATOM 1739 C C . ARG A 1 218 ? 29.571 -7.106 -32.414 1.00 72.50 218 ARG A C 1
ATOM 1741 O O . ARG A 1 218 ? 30.715 -7.000 -32.853 1.00 72.50 218 ARG A O 1
ATOM 1748 N N . SER A 1 219 ? 28.502 -6.601 -33.027 1.00 69.62 219 SER A N 1
ATOM 1749 C CA . SER A 1 219 ? 28.548 -5.825 -34.270 1.00 69.62 219 SER A CA 1
ATOM 1750 C C . SER A 1 219 ? 29.298 -4.505 -34.079 1.00 69.62 219 SER A C 1
ATOM 1752 O O . SER A 1 219 ? 30.219 -4.207 -34.838 1.00 69.62 219 SER A O 1
ATOM 1754 N N . LEU A 1 220 ? 28.985 -3.761 -33.014 1.00 71.62 220 LEU A N 1
ATOM 1755 C CA . LEU A 1 220 ? 29.664 -2.518 -32.654 1.00 71.62 220 LEU A CA 1
ATOM 1756 C C . LEU A 1 220 ? 31.161 -2.756 -32.430 1.00 71.62 220 LEU A C 1
ATOM 1758 O O . LEU A 1 220 ? 31.987 -2.091 -33.042 1.00 71.62 220 LEU A O 1
ATOM 1762 N N . ASN A 1 221 ? 31.515 -3.764 -31.635 1.00 65.88 221 ASN A N 1
ATOM 1763 C CA . ASN A 1 221 ? 32.905 -4.066 -31.291 1.00 65.88 221 ASN A CA 1
ATOM 1764 C C . ASN A 1 221 ? 33.710 -4.578 -32.506 1.00 65.88 221 ASN A C 1
ATOM 1766 O O . ASN A 1 221 ? 34.918 -4.363 -32.609 1.00 65.88 221 ASN A O 1
ATOM 1770 N N . HIS A 1 222 ? 33.054 -5.245 -33.462 1.00 74.38 222 HIS A N 1
ATOM 1771 C CA . HIS A 1 222 ? 33.681 -5.600 -34.736 1.00 74.38 222 HIS A CA 1
ATOM 1772 C C . HIS A 1 222 ? 33.940 -4.355 -35.593 1.00 74.38 222 HIS A C 1
ATOM 1774 O O . HIS A 1 222 ? 35.068 -4.148 -36.035 1.00 74.38 222 HIS A O 1
ATOM 1780 N N . LYS A 1 223 ? 32.937 -3.480 -35.733 1.00 67.69 223 LYS A N 1
ATOM 1781 C CA . LYS A 1 223 ? 33.059 -2.229 -36.492 1.00 67.69 223 LYS A CA 1
ATOM 1782 C C . LYS A 1 223 ? 34.077 -1.262 -35.887 1.00 67.69 223 LYS A C 1
ATOM 1784 O O . LYS A 1 223 ? 34.803 -0.609 -36.625 1.00 67.69 223 LYS A O 1
ATOM 1789 N N . GLU A 1 224 ? 34.182 -1.186 -34.563 1.00 65.38 224 GLU A N 1
ATOM 1790 C CA . GLU A 1 224 ? 35.193 -0.370 -33.880 1.00 65.38 224 GLU A CA 1
ATOM 1791 C C . GLU A 1 224 ? 36.618 -0.858 -34.166 1.00 65.38 224 GLU A C 1
ATOM 1793 O O . GLU A 1 224 ? 37.519 -0.041 -34.370 1.00 65.38 224 GLU A O 1
ATOM 1798 N N . LYS A 1 225 ? 36.829 -2.179 -34.242 1.00 72.88 225 LYS A N 1
ATOM 1799 C CA . LYS A 1 225 ? 38.127 -2.759 -34.619 1.00 72.88 225 LYS A CA 1
ATOM 1800 C C . LYS A 1 225 ? 38.483 -2.467 -36.068 1.00 72.88 225 LYS A C 1
ATOM 1802 O O . LYS A 1 225 ? 39.629 -2.109 -36.334 1.00 72.88 225 LYS A O 1
ATOM 1807 N N . ASP A 1 226 ? 37.518 -2.569 -36.973 1.00 63.12 226 ASP A N 1
ATOM 1808 C CA . ASP A 1 226 ? 37.736 -2.263 -38.386 1.00 63.12 226 ASP A CA 1
ATOM 1809 C C . ASP A 1 226 ? 38.029 -0.771 -38.577 1.00 63.12 226 ASP A C 1
ATOM 1811 O O . ASP A 1 226 ? 38.984 -0.407 -39.256 1.00 63.12 226 ASP A O 1
ATOM 1815 N N . LEU A 1 227 ? 37.304 0.106 -37.877 1.00 61.44 227 LEU A N 1
ATOM 1816 C CA . LEU A 1 227 ? 37.549 1.546 -37.904 1.00 61.44 227 LEU A CA 1
ATOM 1817 C C . LEU A 1 227 ? 38.920 1.912 -37.313 1.00 61.44 227 LEU A C 1
ATOM 1819 O O . LEU A 1 227 ? 39.604 2.800 -37.826 1.00 61.44 227 LEU A O 1
ATOM 1823 N N . ALA A 1 228 ? 39.351 1.228 -36.251 1.00 62.41 228 ALA A N 1
ATOM 1824 C CA . ALA A 1 228 ? 40.692 1.387 -35.697 1.00 62.41 228 ALA A CA 1
ATOM 1825 C C . ALA A 1 228 ? 41.772 0.913 -36.683 1.00 62.41 228 ALA A C 1
ATOM 1827 O O . ALA A 1 228 ? 42.772 1.608 -36.865 1.00 62.41 228 ALA A O 1
ATOM 1828 N N . ALA A 1 229 ? 41.557 -0.216 -37.364 1.00 59.03 229 ALA A N 1
ATOM 1829 C CA . ALA A 1 229 ? 42.462 -0.718 -38.394 1.00 59.03 229 ALA A CA 1
ATOM 1830 C C . ALA A 1 229 ? 42.560 0.255 -39.580 1.00 59.03 229 ALA A C 1
ATOM 1832 O O . ALA A 1 229 ? 43.664 0.641 -39.963 1.00 59.03 229 ALA A O 1
ATOM 1833 N N . SER A 1 230 ? 41.424 0.751 -40.078 1.00 63.84 230 SER A N 1
ATOM 1834 C CA . SER A 1 230 ? 41.383 1.752 -41.144 1.00 63.84 230 SER A CA 1
ATOM 1835 C C . SER A 1 230 ? 42.037 3.068 -40.731 1.00 63.84 230 SER A C 1
ATOM 1837 O O . SER A 1 230 ? 42.716 3.680 -41.543 1.00 63.84 230 SER A O 1
ATOM 1839 N N . ARG A 1 231 ? 41.911 3.506 -39.470 1.00 59.16 231 ARG A N 1
ATOM 1840 C CA . ARG A 1 231 ? 42.615 4.703 -38.968 1.00 59.16 231 ARG A CA 1
ATOM 1841 C C . ARG A 1 231 ? 44.128 4.517 -38.920 1.00 59.16 231 ARG A C 1
ATOM 1843 O O . ARG A 1 231 ? 44.853 5.447 -39.259 1.00 59.16 231 ARG A O 1
ATOM 1850 N N . VAL A 1 232 ? 44.605 3.339 -38.522 1.00 67.19 232 VAL A N 1
ATOM 1851 C CA . VAL A 1 232 ? 46.040 3.015 -38.535 1.00 67.19 232 VAL A CA 1
ATOM 1852 C C . VAL A 1 232 ? 46.567 2.984 -39.969 1.00 67.19 232 VAL A C 1
ATOM 1854 O O . VAL A 1 232 ? 47.624 3.550 -40.240 1.00 67.19 232 VAL A O 1
ATOM 1857 N N . GLU A 1 233 ? 45.818 2.397 -40.903 1.00 58.88 233 GLU A N 1
ATOM 1858 C CA . GLU A 1 233 ? 46.175 2.398 -42.324 1.00 58.88 233 GLU A CA 1
ATOM 1859 C C . GLU A 1 233 ? 46.148 3.804 -42.932 1.00 58.88 233 GLU A C 1
ATOM 1861 O O . GLU A 1 233 ? 47.091 4.185 -43.619 1.00 58.88 233 GLU A O 1
ATOM 1866 N N . LEU A 1 234 ? 45.133 4.616 -42.630 1.00 51.12 234 LEU A N 1
ATOM 1867 C CA . LEU A 1 234 ? 45.032 5.993 -43.119 1.00 51.12 234 LEU A CA 1
ATOM 1868 C C . LEU A 1 234 ? 46.157 6.873 -42.559 1.00 51.12 234 LEU A C 1
ATOM 1870 O O . LEU A 1 234 ? 46.750 7.662 -43.288 1.00 51.12 234 LEU A O 1
ATOM 1874 N N . SER A 1 235 ? 46.488 6.707 -41.275 1.00 53.25 235 SER A N 1
ATOM 1875 C CA . SER A 1 235 ? 47.617 7.396 -40.645 1.00 53.25 235 SER A CA 1
ATOM 1876 C C . SER A 1 235 ? 48.941 6.996 -41.288 1.00 53.25 235 SER A C 1
ATOM 1878 O O . SER A 1 235 ? 49.810 7.847 -41.452 1.00 53.25 235 SER A O 1
ATOM 1880 N N . LYS A 1 236 ? 49.082 5.724 -41.679 1.00 59.91 236 LYS A N 1
ATOM 1881 C CA . LYS A 1 236 ? 50.254 5.223 -42.396 1.00 59.91 236 LYS A CA 1
ATOM 1882 C C . LYS A 1 236 ? 50.348 5.817 -43.807 1.00 59.91 236 LYS A C 1
ATOM 1884 O O . LYS A 1 236 ? 51.415 6.276 -44.198 1.00 59.91 236 LYS A O 1
ATOM 1889 N N . PHE A 1 237 ? 49.230 5.898 -44.527 1.00 50.84 237 PHE A N 1
ATOM 1890 C CA . PHE A 1 237 ? 49.152 6.556 -45.835 1.00 50.84 237 PHE A CA 1
ATOM 1891 C C . PHE A 1 237 ? 49.487 8.046 -45.775 1.00 50.84 237 PHE A C 1
ATOM 1893 O O . PHE A 1 237 ? 50.190 8.541 -46.648 1.00 50.84 237 PHE A O 1
ATOM 1900 N N . LEU A 1 238 ? 49.000 8.764 -44.760 1.00 49.56 238 LEU A N 1
ATOM 1901 C CA . LEU A 1 238 ? 49.306 10.185 -44.586 1.00 49.56 238 LEU A CA 1
ATOM 1902 C C . LEU A 1 238 ? 50.791 10.399 -44.280 1.00 49.56 238 LEU A C 1
ATOM 1904 O O . LEU A 1 238 ? 51.405 11.263 -44.895 1.00 49.56 238 LEU A O 1
ATOM 1908 N N . SER A 1 239 ? 51.396 9.555 -43.437 1.00 49.59 239 SER A N 1
ATOM 1909 C CA . SER A 1 239 ? 52.845 9.604 -43.206 1.00 49.59 239 SER A CA 1
ATOM 1910 C C . SER A 1 239 ? 53.675 9.231 -44.440 1.00 49.59 239 SER A C 1
ATOM 1912 O O . SER A 1 239 ? 54.768 9.749 -44.606 1.00 49.59 239 SER A O 1
ATOM 1914 N N . GLU A 1 240 ? 53.164 8.367 -45.322 1.00 48.75 240 GLU A N 1
ATOM 1915 C CA . GLU A 1 240 ? 53.822 8.007 -46.589 1.00 48.75 240 GLU A CA 1
ATOM 1916 C C . GLU A 1 240 ? 53.598 9.050 -47.704 1.00 48.75 240 GLU A C 1
ATOM 1918 O O . GLU A 1 240 ? 54.314 9.033 -48.701 1.00 48.75 240 GLU A O 1
ATOM 1923 N N . ALA A 1 241 ? 52.609 9.939 -47.561 1.00 48.97 241 ALA A N 1
ATOM 1924 C CA . ALA A 1 241 ? 52.303 11.011 -48.512 1.00 48.97 241 ALA A CA 1
ATOM 1925 C C . ALA A 1 241 ? 52.964 12.359 -48.159 1.00 48.97 241 ALA A C 1
ATOM 1927 O O . ALA A 1 241 ? 53.007 13.250 -49.008 1.00 48.97 241 ALA A O 1
ATOM 1928 N N . GLU A 1 242 ? 53.434 12.522 -46.918 1.00 43.66 242 GLU A N 1
ATOM 1929 C CA . GLU A 1 242 ? 54.167 13.707 -46.443 1.00 43.66 242 GLU A CA 1
ATOM 1930 C C . GLU A 1 242 ? 55.699 13.614 -46.656 1.00 43.66 242 GLU A C 1
ATOM 1932 O O . GLU A 1 242 ? 56.378 14.636 -46.524 1.00 43.66 242 GLU A O 1
ATOM 1937 N N . ASP A 1 243 ? 56.218 12.440 -47.046 1.00 38.91 243 ASP A N 1
ATOM 1938 C CA . ASP A 1 243 ? 57.613 12.175 -47.468 1.00 38.91 243 ASP A CA 1
ATOM 1939 C C . ASP A 1 243 ? 57.802 12.255 -49.002 1.00 38.91 243 ASP A C 1
ATOM 1941 O O . ASP A 1 243 ? 58.879 12.731 -49.449 1.00 38.91 243 ASP A O 1
#

Mean predicted aligned error: 20.52 Å

Organism: Perkinsus olseni (NCBI:txid32597)

Secondary structure (DSSP, 8-state):
-HHHHHHHHHHHHHHHHHHHHHHHHHHHHHSSS---------------------SS-HHHHHHHHHHHHHHHHHHHHHHHHHHHHHHHHHHHHHHHHHHHHHHHHHHHHHHHHHHHHHHHHHHHHHHHHHHHHHHHHHHHHHHHHT--HHHHHHHHHHHHHHHHHHHHHHS-SHHHHHHHHHHHHHHHHHHHHHHHHHHHHHHH--HHHHHHHHHHHHHHHHHHHHHHHHHHHHHHHHHHH--

pLDDT: mean 71.59, std 15.45, range [32.94, 93.12]

Foldseek 3Di:
DVVVVVVVVVVVVVVVVVVVVVVVVVVVVVPPPDDDDDDDDDDDDDPDDPPPDDPDDPVVVVVVVVVLVVVVVVLVVVVVVVVVVVVVVVVVVVVVVVVVVVVVVVVVVLVVVLVVVVVVLVVVLVVLVVVLVVLVVVLVVCVVVVDDPPVNVVSVVVSVVSVVVNVVSVPDDVVVVSVVVVVVVVVVVVVVVVVVVVVVCVVVVPVCVVVVVVVSVVVVVVVVVVVVVVVVVVVVVVVVVVD

Nearest PDB structures (foldseek):
  8i21-assembly1_A  TM=4.554E-01  e=6.669E-01  Saccharomyces cerevisiae S288C
  8i4v-assembly1_B  TM=5.459E-01  e=2.831E+00  Saccharomyces cerevisiae S288C
  3g67-assembly1_A  TM=3.399E-01  e=6.653E+00  Thermotoga maritima